Protein AF-A0A178IN94-F1 (afdb_monomer_lite)

Secondary structure (DSSP, 8-state):
-EEEEEE-TTS-B--TTSS-EEEEEEEETTEEEEEEEEE----TT--HHHHHHHHHHHHHHHTT--EEEES-S-SHHHHHHHHTT-EEEE--SS-HHHHHHHHHHHHHHHHHHTTSSSSSPEESS-GGG-EEEEEHHHHHHH-TT--HHHHHHHHHHT---SEEEEEESS--TTHHHHHHHTTEEEEEEESSSSPEEEEEEEPPTT----PPP--------------

pLDDT: mean 79.78, std 15.02, range [32.47, 94.0]

Structure (mmCIF, N/CA/C/O backbone):
data_AF-A0A178IN94-F1
#
_entry.id   AF-A0A178IN94-F1
#
loop_
_atom_site.group_PDB
_atom_site.id
_atom_site.type_symbol
_atom_site.label_atom_id
_atom_site.label_alt_id
_atom_site.label_comp_id
_atom_site.label_asym_id
_atom_site.label_entity_id
_atom_site.label_seq_id
_atom_site.pdbx_PDB_ins_code
_atom_site.Cartn_x
_atom_site.Cartn_y
_atom_site.Cartn_z
_atom_site.occupancy
_atom_site.B_iso_or_equiv
_atom_site.auth_seq_id
_atom_site.auth_comp_id
_atom_site.auth_asym_id
_atom_site.auth_atom_id
_atom_site.pdbx_PDB_model_num
ATOM 1 N N . MET A 1 1 ? -3.634 14.294 1.683 1.00 84.50 1 MET A N 1
ATOM 2 C CA . MET A 1 1 ? -3.280 12.905 2.063 1.00 84.50 1 MET A CA 1
ATOM 3 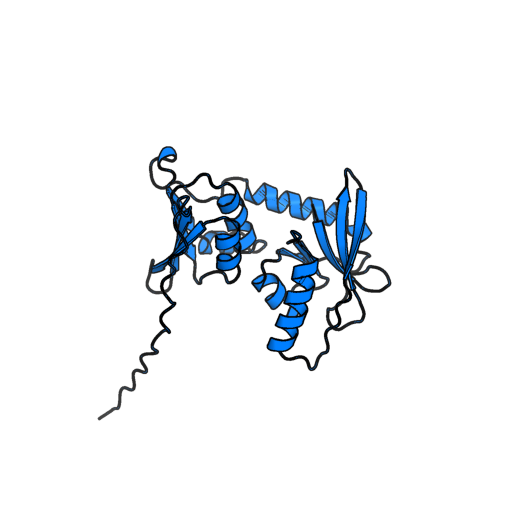C C . MET A 1 1 ? -4.431 12.309 2.863 1.00 84.50 1 MET A C 1
ATOM 5 O O . MET A 1 1 ? -5.025 13.047 3.644 1.00 84.50 1 MET A O 1
ATOM 9 N N . LYS A 1 2 ? -4.742 11.020 2.669 1.00 90.62 2 LYS A N 1
ATOM 10 C CA . LYS A 1 2 ? -5.741 10.274 3.454 1.00 90.62 2 LYS A CA 1
ATOM 11 C C . LYS A 1 2 ? -5.074 9.103 4.169 1.00 90.62 2 LYS A C 1
ATOM 13 O O . LYS A 1 2 ? -4.286 8.397 3.543 1.00 90.62 2 LYS A O 1
ATOM 18 N N . ILE A 1 3 ? -5.410 8.898 5.435 1.00 92.50 3 ILE A N 1
ATOM 19 C CA . ILE A 1 3 ? -4.900 7.820 6.283 1.00 92.50 3 ILE A CA 1
ATOM 20 C C . ILE A 1 3 ? -6.098 7.094 6.890 1.00 92.50 3 ILE A C 1
ATOM 22 O O . ILE A 1 3 ? -6.932 7.725 7.532 1.00 92.50 3 ILE A O 1
ATOM 26 N N . ALA A 1 4 ? -6.185 5.782 6.698 1.00 93.69 4 ALA A N 1
ATOM 27 C CA . ALA A 1 4 ? -7.169 4.937 7.364 1.00 93.69 4 ALA A CA 1
ATOM 28 C C . ALA A 1 4 ? -6.549 4.276 8.600 1.00 93.69 4 ALA A C 1
ATOM 30 O O . ALA A 1 4 ? -5.362 3.955 8.597 1.00 93.69 4 ALA A O 1
ATOM 31 N N . SER A 1 5 ? -7.323 4.051 9.657 1.00 93.81 5 SER A N 1
ATOM 32 C CA . SER A 1 5 ? -6.881 3.262 10.811 1.00 93.81 5 SER A CA 1
ATOM 33 C C . SER A 1 5 ? -8.045 2.514 11.446 1.00 93.81 5 SER A C 1
ATOM 35 O O . SER A 1 5 ? -9.169 3.010 11.424 1.00 93.81 5 SER A O 1
ATOM 37 N N . TYR A 1 6 ? -7.780 1.330 12.000 1.00 93.31 6 TYR A N 1
ATOM 38 C CA . TYR A 1 6 ? -8.756 0.598 12.808 1.00 93.31 6 TYR A CA 1
ATOM 39 C C . TYR A 1 6 ? -8.641 1.043 14.264 1.00 93.31 6 TYR A C 1
ATOM 41 O O . TYR A 1 6 ? -7.591 0.851 14.882 1.00 93.31 6 TYR A O 1
ATOM 49 N N . VAL A 1 7 ? -9.699 1.655 14.789 1.00 93.19 7 VAL A N 1
ATOM 50 C CA . VAL A 1 7 ? -9.700 2.304 16.102 1.00 93.19 7 VAL A CA 1
ATOM 51 C C . VAL A 1 7 ? -10.851 1.828 16.978 1.00 93.19 7 VAL A C 1
ATOM 53 O O . VAL A 1 7 ? -11.918 1.483 16.471 1.00 93.19 7 VAL A O 1
ATOM 56 N N . ASP A 1 8 ? -10.624 1.825 18.287 1.00 91.81 8 ASP A N 1
ATOM 57 C CA . ASP A 1 8 ? -11.661 1.613 19.298 1.00 91.81 8 ASP A CA 1
ATOM 58 C C . ASP A 1 8 ? -12.527 2.872 19.516 1.00 91.81 8 ASP A C 1
ATOM 60 O O . ASP A 1 8 ? -12.381 3.899 18.841 1.00 91.81 8 ASP A O 1
ATOM 64 N N . GLU A 1 9 ? -13.445 2.797 20.482 1.00 88.88 9 GLU A N 1
ATOM 65 C CA . GLU A 1 9 ? -14.316 3.911 20.878 1.00 88.88 9 GLU A CA 1
ATOM 66 C C . GLU A 1 9 ? -13.533 5.141 21.368 1.00 88.88 9 GLU A C 1
ATOM 68 O O . GLU A 1 9 ? -13.997 6.270 21.212 1.00 88.88 9 GLU A O 1
ATOM 73 N N . GLN A 1 10 ? -12.335 4.944 21.926 1.00 87.62 10 GLN A N 1
ATOM 74 C CA . GLN A 1 10 ? -11.457 6.012 22.406 1.00 87.62 10 GLN A CA 1
ATOM 75 C C . GLN A 1 10 ? -10.597 6.611 21.278 1.00 87.62 10 GLN A C 1
ATOM 77 O O . GLN A 1 10 ? -9.900 7.604 21.486 1.00 87.62 10 GLN A O 1
ATOM 82 N N . GLY A 1 11 ? -10.657 6.046 20.068 1.00 89.00 11 GLY A N 1
ATOM 83 C CA . GLY A 1 11 ? -9.855 6.473 18.926 1.00 89.00 11 GLY A CA 1
ATOM 84 C C . GLY A 1 11 ? -8.416 5.955 18.952 1.00 89.00 11 GLY A C 1
ATOM 85 O O . GLY A 1 11 ? -7.598 6.416 18.148 1.00 89.00 11 GLY A O 1
ATOM 86 N N . CYS A 1 12 ? -8.095 5.020 19.847 1.00 91.44 12 CYS A N 1
ATOM 87 C CA . CYS A 1 12 ? -6.805 4.347 19.910 1.00 91.44 12 CYS A CA 1
ATOM 88 C C . CYS A 1 12 ? -6.757 3.204 18.886 1.00 91.44 12 CYS A C 1
ATOM 90 O O . CYS A 1 12 ? -7.783 2.578 18.614 1.00 91.44 12 CYS A O 1
ATOM 92 N N . PRO A 1 13 ? -5.588 2.905 18.289 1.00 90.12 13 PRO A N 1
ATOM 93 C CA . PRO A 1 13 ? -5.472 1.777 17.377 1.00 90.12 13 PRO A CA 1
ATOM 94 C C . PRO A 1 13 ? -5.743 0.456 18.100 1.00 90.12 13 PRO A C 1
ATOM 96 O O . PRO A 1 13 ? -5.057 0.109 19.062 1.00 90.12 13 PRO A O 1
ATOM 99 N N . ALA A 1 14 ? -6.709 -0.295 17.582 1.00 87.81 14 ALA A N 1
ATOM 100 C CA . ALA A 1 14 ? -7.165 -1.553 18.158 1.00 87.81 14 ALA A CA 1
ATOM 101 C C . ALA A 1 14 ? -6.779 -2.755 17.283 1.00 87.81 14 ALA A C 1
ATOM 103 O O . ALA A 1 14 ? -6.412 -2.625 16.110 1.00 87.81 14 ALA A O 1
ATOM 104 N N . GLY A 1 15 ? -6.862 -3.956 17.858 1.00 86.31 15 GLY A N 1
ATOM 105 C CA . GLY A 1 15 ? -6.753 -5.195 17.094 1.00 86.31 15 GLY A CA 1
ATOM 106 C C . GLY A 1 15 ? -8.000 -5.414 16.238 1.00 86.31 15 GLY A C 1
ATOM 107 O O . GLY A 1 15 ? -9.110 -5.174 16.692 1.00 86.31 15 GLY A O 1
ATOM 108 N N . PHE A 1 16 ? -7.840 -5.935 15.020 1.00 86.88 16 PHE A N 1
ATOM 109 C CA . PHE A 1 16 ? -8.959 -6.125 14.082 1.00 86.88 16 PHE A CA 1
ATOM 110 C C . PHE A 1 16 ? -10.071 -7.085 14.560 1.00 86.88 16 PHE A C 1
ATOM 112 O O . PHE A 1 16 ? -11.144 -7.105 13.968 1.00 86.88 16 PHE A O 1
ATOM 119 N N . TYR A 1 17 ? -9.808 -7.900 15.586 1.00 86.62 17 TYR A N 1
ATOM 120 C CA . TYR A 1 17 ? -10.786 -8.814 16.199 1.00 86.62 17 TYR A CA 1
ATOM 121 C C . TYR A 1 17 ? -11.425 -8.244 17.474 1.00 86.62 17 TYR A C 1
ATOM 123 O O . TYR A 1 17 ? -12.189 -8.932 18.144 1.00 86.62 17 TYR A O 1
ATOM 131 N N . SER A 1 18 ? -11.070 -7.015 17.843 1.00 85.38 18 SER A N 1
ATOM 132 C CA . SER A 1 18 ? -11.701 -6.260 18.922 1.00 85.38 18 SER A CA 1
ATOM 133 C C . SER A 1 18 ? -12.784 -5.355 18.346 1.00 85.38 18 SER A C 1
ATOM 135 O O . SER A 1 18 ? -12.744 -5.023 17.160 1.00 85.38 18 SER A O 1
ATOM 137 N N . ASP A 1 19 ? -13.729 -4.926 19.178 1.00 85.56 19 ASP A N 1
ATOM 138 C CA . ASP A 1 19 ? -14.733 -3.950 18.759 1.00 85.56 19 ASP A CA 1
ATOM 139 C C . ASP A 1 19 ? -14.067 -2.632 18.351 1.00 85.56 19 ASP A C 1
ATOM 141 O O . ASP A 1 19 ? -13.211 -2.094 19.054 1.00 85.56 19 ASP A O 1
ATOM 145 N N . GLY A 1 20 ? -14.443 -2.136 17.177 1.00 88.88 20 GLY A N 1
ATOM 146 C CA . GLY A 1 20 ? -13.854 -0.943 16.598 1.00 88.88 20 GLY A CA 1
ATOM 147 C C . GLY A 1 20 ? -14.428 -0.615 15.227 1.00 88.88 20 GLY A C 1
ATOM 148 O O . GLY A 1 20 ? -15.344 -1.271 14.720 1.00 88.88 20 GLY A O 1
ATOM 149 N N . VAL A 1 21 ? -13.888 0.441 14.632 1.00 92.69 21 VAL A N 1
ATOM 150 C CA . VAL A 1 21 ? -14.268 0.928 13.305 1.00 92.69 21 VAL A CA 1
ATOM 151 C C . VAL A 1 21 ? -13.032 1.318 12.511 1.00 92.69 21 VAL A C 1
ATOM 153 O O . VAL A 1 21 ? -12.014 1.732 13.065 1.00 92.69 21 VAL A O 1
ATOM 156 N N . VAL A 1 22 ? -13.117 1.225 11.185 1.00 93.50 22 VAL A N 1
ATOM 157 C CA . VAL A 1 22 ? -12.109 1.833 10.316 1.00 93.50 22 VAL A CA 1
ATOM 158 C C . VAL A 1 22 ? -12.456 3.306 10.158 1.00 93.50 22 VAL A C 1
ATOM 160 O O . VAL A 1 22 ? -13.470 3.642 9.551 1.00 93.50 22 VAL A O 1
ATOM 163 N N . ARG A 1 23 ? -11.612 4.196 10.674 1.00 93.75 23 ARG A N 1
ATOM 164 C CA . ARG A 1 23 ? -11.775 5.645 10.534 1.00 93.75 23 ARG A CA 1
ATOM 165 C C . ARG A 1 23 ? -10.810 6.188 9.486 1.00 93.75 23 ARG A C 1
ATOM 167 O O . ARG A 1 23 ? -9.623 5.857 9.494 1.00 93.75 23 ARG A O 1
ATOM 174 N N . ILE A 1 24 ? -11.323 7.020 8.582 1.00 94.00 24 ILE A N 1
ATOM 175 C CA . ILE A 1 24 ? -10.537 7.701 7.550 1.00 94.00 24 ILE A CA 1
ATOM 176 C C . ILE A 1 24 ? -10.285 9.133 7.993 1.00 94.00 24 ILE A C 1
ATOM 178 O O . ILE A 1 24 ? -11.221 9.902 8.204 1.00 94.00 24 ILE A O 1
ATOM 182 N N . TYR A 1 25 ? -9.018 9.506 8.050 1.00 93.56 25 TYR A N 1
ATOM 183 C CA . TYR A 1 25 ? -8.571 10.854 8.338 1.00 93.56 25 TYR A CA 1
ATOM 184 C C . TYR A 1 25 ? -8.008 11.493 7.076 1.00 93.56 25 TYR A C 1
ATOM 186 O O . TYR A 1 25 ? -7.221 10.873 6.355 1.00 93.56 25 TYR A O 1
ATOM 194 N N . ALA A 1 26 ? -8.369 12.743 6.813 1.00 91.00 26 ALA A N 1
ATOM 195 C CA . ALA A 1 26 ? -7.765 13.520 5.742 1.00 91.00 26 ALA A CA 1
ATOM 196 C C . ALA A 1 26 ? -7.077 14.762 6.285 1.00 91.00 26 ALA A C 1
ATOM 198 O O . ALA A 1 26 ? -7.627 15.490 7.110 1.00 91.00 26 ALA A O 1
ATOM 199 N N . LYS A 1 27 ? -5.879 15.010 5.760 1.00 88.38 27 LYS A N 1
ATOM 200 C CA . LYS A 1 27 ? -5.143 16.248 5.996 1.00 88.38 27 LYS A CA 1
ATOM 201 C C . LYS A 1 27 ? -5.801 17.371 5.197 1.00 88.38 27 LYS A C 1
ATOM 203 O O . LYS A 1 27 ? -5.780 17.320 3.961 1.00 88.38 27 LYS A O 1
ATOM 208 N N . LYS A 1 28 ? -6.352 18.372 5.882 1.00 84.88 28 LYS A N 1
ATOM 209 C CA . LYS A 1 28 ? -6.825 19.635 5.302 1.00 84.88 28 LYS A CA 1
ATOM 210 C C . LYS A 1 28 ? -5.952 20.765 5.841 1.00 84.88 28 LYS A C 1
ATOM 212 O O . LYS A 1 28 ? -6.036 21.105 7.011 1.00 84.88 28 LYS A O 1
ATOM 217 N N . GLN A 1 29 ? -5.131 21.353 4.969 1.00 79.56 29 GLN A N 1
ATOM 218 C CA . GLN A 1 29 ? -4.144 22.375 5.348 1.00 79.56 29 GLN A CA 1
ATOM 219 C C . GLN A 1 29 ? -3.204 21.869 6.462 1.00 79.56 29 GLN A C 1
ATOM 221 O O . GLN A 1 29 ? -2.371 21.001 6.184 1.00 79.56 29 GLN A O 1
ATOM 226 N N . GLU A 1 30 ? -3.344 22.381 7.688 1.00 76.38 30 GLU A N 1
ATOM 227 C CA . GLU A 1 30 ? -2.541 22.002 8.862 1.00 76.38 30 GLU A CA 1
ATOM 228 C C . GLU A 1 30 ? -3.254 21.019 9.802 1.00 76.38 30 GLU A C 1
ATOM 230 O O . GLU A 1 30 ? -2.590 20.371 10.611 1.00 76.38 30 GLU A O 1
ATOM 235 N N . ASP A 1 31 ? -4.566 20.831 9.639 1.00 84.75 31 ASP A N 1
ATOM 236 C CA . ASP A 1 31 ? -5.384 20.020 10.536 1.00 84.75 31 ASP A CA 1
ATOM 237 C C . ASP A 1 31 ? -5.816 18.687 9.918 1.00 84.75 31 ASP A C 1
ATOM 239 O O . ASP A 1 31 ? -5.800 18.460 8.699 1.00 84.75 31 ASP A O 1
ATOM 243 N N . TRP A 1 32 ? -6.217 17.779 10.804 1.00 91.00 32 TRP A N 1
ATOM 244 C CA . TRP A 1 32 ? -6.752 16.472 10.455 1.00 91.00 32 TRP A CA 1
ATOM 245 C C . TRP A 1 32 ? -8.226 16.384 10.800 1.00 91.00 32 TRP A C 1
ATOM 247 O O . TRP A 1 32 ? -8.628 16.629 11.935 1.00 91.00 32 TRP A O 1
ATOM 257 N N . GLU A 1 33 ? -9.018 15.955 9.823 1.00 90.06 33 GLU A N 1
ATOM 258 C CA . GLU A 1 33 ? -10.452 15.754 9.989 1.00 90.06 33 GLU A CA 1
ATOM 259 C C . GLU A 1 33 ? -10.809 14.289 9.729 1.00 90.06 33 GLU A C 1
ATOM 261 O O . GLU A 1 33 ? -10.346 13.684 8.754 1.00 90.06 33 GLU A O 1
ATOM 266 N N . ALA A 1 34 ? -11.637 13.716 10.603 1.00 90.31 34 ALA A N 1
ATOM 267 C CA . ALA A 1 34 ? -12.244 12.413 10.375 1.00 90.31 34 ALA A CA 1
ATOM 268 C C . ALA A 1 34 ? -13.327 12.560 9.296 1.00 90.31 34 ALA A C 1
ATOM 270 O O . ALA A 1 34 ? -14.351 13.199 9.510 1.00 90.31 34 ALA A O 1
ATOM 271 N N . MET A 1 35 ? -13.081 11.993 8.116 1.00 87.81 35 MET A N 1
ATOM 272 C CA . MET A 1 35 ? -13.980 12.106 6.967 1.00 87.81 35 MET A CA 1
ATOM 273 C C . MET A 1 35 ? -15.070 11.041 6.952 1.00 87.81 35 MET A C 1
ATOM 275 O O . MET A 1 35 ? -16.151 11.278 6.418 1.00 87.81 35 MET A O 1
ATOM 279 N N . ALA A 1 36 ? -14.758 9.845 7.449 1.00 88.19 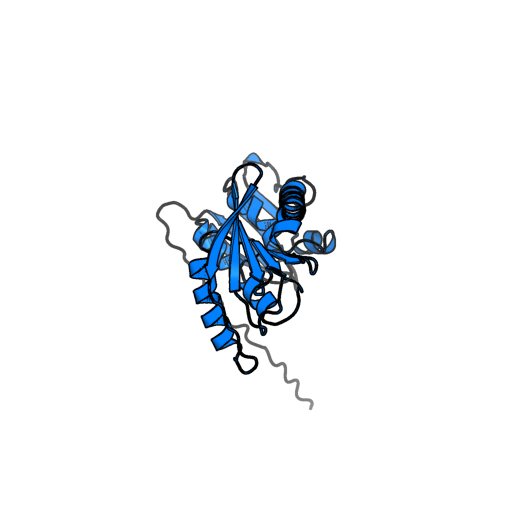36 ALA A N 1
ATOM 280 C CA . ALA A 1 36 ? -15.665 8.712 7.402 1.00 88.19 36 ALA A CA 1
ATOM 281 C C . ALA A 1 36 ? -15.310 7.677 8.467 1.00 88.19 36 ALA A C 1
ATOM 283 O O . ALA A 1 36 ? -14.142 7.511 8.830 1.00 88.19 36 ALA A O 1
ATOM 284 N N . GLU A 1 37 ? -16.328 6.939 8.890 1.00 91.62 37 GLU A N 1
ATOM 285 C CA . GLU A 1 37 ? -16.201 5.735 9.697 1.00 91.62 37 GLU A CA 1
ATOM 286 C C . GLU A 1 37 ? -16.876 4.588 8.960 1.00 91.62 37 GLU A C 1
ATOM 288 O O . GLU A 1 37 ? -18.013 4.701 8.499 1.00 91.62 37 GLU A O 1
ATOM 293 N N . ILE A 1 38 ? -16.149 3.489 8.819 1.00 90.94 38 ILE A N 1
ATOM 294 C CA . ILE A 1 38 ? -16.614 2.277 8.169 1.00 90.94 38 ILE A CA 1
ATOM 295 C C . ILE A 1 38 ? -16.682 1.198 9.248 1.00 90.94 38 ILE A C 1
ATOM 297 O O . ILE A 1 38 ? -15.643 0.838 9.817 1.00 90.94 38 ILE A O 1
ATOM 301 N N . PRO A 1 39 ? -17.877 0.664 9.545 1.00 85.88 39 PRO A N 1
ATOM 302 C CA . PRO A 1 39 ? -17.990 -0.458 10.456 1.00 85.88 39 PRO A CA 1
ATOM 303 C C . PRO A 1 39 ? -17.309 -1.673 9.824 1.00 85.88 39 PRO A C 1
ATOM 305 O O . PRO A 1 39 ? -17.636 -2.084 8.711 1.00 85.88 39 PRO A O 1
ATOM 308 N N . LEU A 1 40 ? -16.356 -2.250 10.547 1.00 86.25 40 LEU A N 1
ATOM 309 C CA . LEU A 1 40 ? -15.654 -3.463 10.156 1.00 86.25 40 LEU A CA 1
ATOM 310 C C . LEU A 1 40 ? -15.687 -4.401 11.355 1.00 86.25 40 LEU A C 1
ATOM 312 O O . LEU A 1 40 ? -15.153 -4.068 12.403 1.00 86.25 40 LEU A O 1
ATOM 316 N N . ARG A 1 41 ? -16.324 -5.561 11.204 1.00 83.44 41 ARG A N 1
ATOM 317 C CA . ARG A 1 41 ? -16.362 -6.587 12.247 1.00 83.44 41 ARG A CA 1
ATOM 318 C C . ARG A 1 41 ? -15.734 -7.855 11.711 1.00 83.44 41 ARG A C 1
ATOM 320 O O . ARG A 1 41 ? -16.244 -8.426 10.749 1.00 83.44 41 ARG A O 1
ATOM 327 N N . LEU A 1 42 ? -14.638 -8.275 12.332 1.00 86.12 42 LEU A N 1
ATOM 328 C CA . LEU A 1 42 ? -14.031 -9.572 12.068 1.00 86.12 42 LEU A CA 1
ATOM 329 C C . LEU A 1 42 ? -14.353 -10.517 13.220 1.00 86.12 42 LEU A C 1
ATOM 331 O O . LEU A 1 42 ? -14.286 -10.128 14.384 1.00 86.12 42 LEU A O 1
ATOM 335 N N . GLN A 1 43 ? -14.667 -11.764 12.891 1.00 83.62 43 GLN A N 1
ATOM 336 C CA . GLN A 1 43 ? -14.834 -12.828 13.876 1.00 83.62 43 GLN A CA 1
ATOM 337 C C . GLN A 1 43 ? -13.646 -13.789 13.781 1.00 83.62 43 GLN A C 1
ATOM 339 O O . GLN A 1 43 ? -13.045 -13.953 12.719 1.00 83.62 43 GLN A O 1
ATOM 344 N N . THR A 1 44 ? -13.253 -14.379 14.908 1.00 80.94 44 THR A N 1
ATOM 345 C CA . THR A 1 44 ? -12.053 -15.229 15.005 1.00 80.94 44 THR A CA 1
ATOM 346 C C . THR A 1 44 ? -12.206 -16.585 14.318 1.00 80.94 44 THR A C 1
ATOM 348 O O . THR A 1 44 ? -11.204 -17.240 14.043 1.00 80.94 44 THR A O 1
ATOM 351 N N . ASP A 1 45 ? -13.437 -17.001 14.035 1.00 84.25 45 ASP A N 1
ATOM 352 C CA . ASP A 1 45 ? -13.793 -18.208 13.291 1.00 84.25 45 ASP A CA 1
ATOM 353 C C . ASP A 1 45 ? -13.852 -17.993 11.770 1.00 84.25 45 ASP A C 1
ATOM 355 O O . ASP A 1 45 ? -13.946 -18.973 11.029 1.00 84.25 45 ASP A O 1
ATOM 359 N N . MET A 1 46 ? -13.738 -16.745 11.294 1.00 84.31 46 MET A N 1
ATOM 360 C CA . MET A 1 46 ? -13.750 -16.446 9.863 1.00 84.31 46 MET A CA 1
ATOM 361 C C . MET A 1 46 ? -12.573 -17.099 9.140 1.00 84.31 46 MET A C 1
ATOM 363 O O . MET A 1 46 ? -11.400 -16.927 9.491 1.00 84.31 46 MET A O 1
ATOM 367 N N . GLY A 1 47 ? -12.886 -17.786 8.045 1.00 86.62 47 GLY A N 1
ATOM 368 C CA . GLY A 1 47 ? -11.885 -18.305 7.125 1.00 86.62 47 GLY A CA 1
ATOM 369 C C . GLY A 1 47 ? -11.241 -17.200 6.280 1.00 86.62 47 GLY A C 1
ATOM 370 O O . GLY A 1 47 ? -11.774 -16.104 6.108 1.00 86.62 47 GLY A O 1
ATOM 371 N N . LEU A 1 48 ? -10.103 -17.509 5.645 1.00 83.69 48 LEU A N 1
ATOM 372 C CA . LEU A 1 48 ? -9.395 -16.561 4.770 1.00 83.69 48 LEU A CA 1
ATOM 373 C C . LEU A 1 48 ? -10.279 -16.018 3.630 1.00 83.69 48 LEU A C 1
ATOM 375 O O . LEU A 1 48 ? -10.131 -14.864 3.229 1.00 83.69 48 LEU A O 1
ATOM 379 N N . GLY A 1 49 ? -11.183 -16.839 3.089 1.00 82.94 49 GLY A N 1
ATOM 380 C CA . GLY A 1 49 ? -12.116 -16.422 2.038 1.00 82.94 49 GLY A CA 1
ATOM 381 C C . GLY A 1 49 ? -13.086 -15.341 2.515 1.00 82.94 49 GLY A C 1
ATOM 382 O O . GLY A 1 49 ? -13.236 -14.320 1.849 1.00 82.94 49 GLY A O 1
ATOM 383 N N . GLU A 1 50 ? -13.679 -15.530 3.693 1.00 87.62 50 GLU A N 1
ATOM 384 C CA . GLU A 1 50 ? -14.620 -14.584 4.303 1.00 87.62 50 GLU A CA 1
ATOM 385 C C . GLU A 1 50 ? -13.921 -13.279 4.672 1.00 87.62 50 GLU A C 1
ATOM 387 O O . GLU A 1 50 ? -14.395 -12.207 4.296 1.00 87.62 50 GLU A O 1
ATOM 392 N N . LEU A 1 51 ? -12.736 -13.367 5.287 1.00 88.06 51 LEU A N 1
ATOM 393 C CA . LEU A 1 51 ? -11.905 -12.197 5.563 1.00 88.06 51 LEU A CA 1
ATOM 394 C C . LEU A 1 51 ? -11.635 -11.403 4.279 1.00 88.06 51 LEU A C 1
ATOM 396 O O . LEU A 1 51 ? -11.841 -10.194 4.251 1.00 88.06 51 LEU A O 1
ATOM 400 N N . ASN A 1 52 ? -11.247 -12.062 3.183 1.00 85.56 52 ASN A N 1
ATOM 401 C CA . ASN A 1 52 ? -11.032 -11.377 1.907 1.00 85.56 52 ASN A CA 1
ATOM 402 C C . ASN A 1 52 ? -12.292 -10.669 1.386 1.00 85.56 52 ASN A C 1
ATOM 404 O O . ASN A 1 52 ? -12.172 -9.572 0.846 1.00 85.56 52 ASN A O 1
ATOM 408 N N . VAL A 1 53 ? -13.486 -11.256 1.530 1.00 88.25 53 VAL A N 1
ATOM 409 C CA . VAL A 1 53 ? -14.741 -10.598 1.120 1.00 88.25 53 VAL A CA 1
ATOM 410 C C . VAL A 1 53 ? -14.986 -9.342 1.954 1.00 88.25 53 VAL A C 1
ATOM 412 O O . VAL A 1 53 ? -15.240 -8.277 1.390 1.00 88.25 53 VAL A O 1
ATOM 415 N N . VAL A 1 54 ? -14.851 -9.449 3.276 1.00 91.06 54 VAL A N 1
ATOM 416 C CA . VAL A 1 54 ? -15.061 -8.333 4.205 1.00 91.06 54 VAL A CA 1
ATOM 417 C C . VAL A 1 54 ? -14.060 -7.201 3.938 1.00 91.06 54 VAL A C 1
ATOM 419 O O . VAL A 1 54 ? -14.449 -6.038 3.814 1.00 91.06 54 VAL A O 1
ATOM 422 N N . PHE A 1 55 ? -12.778 -7.528 3.755 1.00 89.75 55 PHE A N 1
ATOM 423 C CA . PHE A 1 55 ? -11.754 -6.542 3.411 1.00 89.75 55 PHE A CA 1
ATOM 424 C C . PHE A 1 55 ? -12.015 -5.896 2.047 1.00 89.75 55 PHE A C 1
ATOM 426 O O . PHE A 1 55 ? -11.926 -4.679 1.949 1.00 89.75 55 PHE A O 1
ATOM 433 N N . LYS A 1 56 ? -12.422 -6.648 1.015 1.00 87.12 56 LYS A N 1
ATOM 434 C CA . LYS A 1 56 ? -12.766 -6.069 -0.300 1.00 87.12 56 LYS A CA 1
ATOM 435 C C . LYS A 1 56 ? -13.898 -5.049 -0.209 1.00 87.12 56 LYS A C 1
ATOM 437 O O . LYS A 1 56 ? -13.809 -3.985 -0.820 1.00 87.12 56 LYS A O 1
ATOM 442 N N . GLN A 1 57 ? -14.942 -5.351 0.561 1.00 88.38 57 GLN A N 1
ATOM 443 C CA . GLN A 1 57 ? -16.044 -4.415 0.790 1.00 88.38 57 GLN A CA 1
ATOM 444 C C . GLN A 1 57 ? -15.547 -3.144 1.479 1.00 88.38 57 GLN A C 1
ATOM 446 O O . GLN A 1 57 ? -15.812 -2.043 1.004 1.00 88.38 57 GLN A O 1
ATOM 451 N N . MET A 1 58 ? -14.759 -3.282 2.543 1.00 91.06 58 MET A N 1
ATOM 452 C CA . MET A 1 58 ? -14.196 -2.139 3.259 1.00 91.06 58 MET A CA 1
ATOM 453 C C . MET A 1 58 ? -13.261 -1.301 2.369 1.00 91.06 58 MET A C 1
ATOM 455 O O . MET A 1 58 ? -13.404 -0.083 2.311 1.00 91.06 58 MET A O 1
ATOM 459 N N . VAL A 1 59 ? -12.383 -1.934 1.587 1.00 87.19 59 VAL A N 1
ATOM 460 C CA . VAL A 1 59 ? -11.480 -1.251 0.645 1.00 87.19 59 VAL A CA 1
ATOM 461 C C . VAL A 1 59 ? -12.250 -0.486 -0.432 1.00 87.19 59 VAL A C 1
ATOM 463 O O . VAL A 1 59 ? -11.849 0.622 -0.785 1.00 87.19 59 VAL A O 1
ATOM 466 N N . SER A 1 60 ? -13.389 -1.005 -0.904 1.00 84.44 60 SER A N 1
ATOM 467 C CA . SER A 1 60 ? -14.241 -0.277 -1.857 1.00 84.44 60 SER A CA 1
ATOM 468 C C . SER A 1 60 ? -14.775 1.051 -1.293 1.00 84.44 60 SER A C 1
ATOM 470 O O . SER A 1 60 ? -14.931 2.017 -2.038 1.00 84.44 60 SER A O 1
ATOM 472 N N . LEU A 1 61 ? -14.974 1.130 0.028 1.00 86.81 61 LEU A N 1
ATOM 473 C CA . LEU A 1 61 ? -15.417 2.336 0.735 1.00 86.81 61 LEU A CA 1
ATOM 474 C C . LEU A 1 61 ? -14.259 3.300 1.048 1.00 86.81 61 LEU A C 1
ATOM 476 O O . LEU A 1 61 ? -14.486 4.495 1.229 1.00 86.81 61 LEU A O 1
ATOM 480 N N . LEU A 1 62 ? -13.016 2.807 1.080 1.00 84.50 62 LEU A N 1
ATOM 481 C CA . LEU A 1 62 ? -11.812 3.621 1.294 1.00 84.50 62 LEU A CA 1
ATOM 482 C C . LEU A 1 62 ? -11.419 4.470 0.069 1.00 84.50 62 LEU A C 1
ATOM 484 O O . LEU A 1 62 ? -10.602 5.387 0.195 1.00 84.50 62 LEU A O 1
ATOM 488 N N . GLY A 1 63 ? -11.990 4.191 -1.107 1.00 80.88 63 GLY A N 1
ATOM 489 C CA . GLY A 1 63 ? -11.748 4.948 -2.335 1.00 80.88 63 GLY A CA 1
ATOM 490 C C . GLY A 1 63 ? -10.280 4.917 -2.771 1.00 80.88 63 GLY A C 1
ATOM 491 O O . GLY A 1 63 ? -9.712 3.856 -3.027 1.00 80.88 63 GLY A O 1
ATOM 492 N N . ASP A 1 64 ? -9.658 6.090 -2.860 1.00 79.44 64 ASP A N 1
ATOM 493 C CA . ASP A 1 64 ? -8.251 6.306 -3.225 1.00 79.44 64 ASP A CA 1
ATOM 494 C C . ASP A 1 64 ? -7.281 6.223 -2.030 1.00 79.44 64 ASP A C 1
ATOM 496 O O . ASP A 1 64 ? -6.068 6.339 -2.204 1.00 79.44 64 ASP A O 1
ATOM 500 N N . CYS A 1 65 ? -7.772 6.010 -0.804 1.00 85.25 65 CYS A N 1
ATOM 501 C CA . CYS A 1 65 ? -6.897 5.851 0.352 1.00 85.25 65 CYS A CA 1
ATOM 502 C C . CYS A 1 65 ? -6.105 4.536 0.247 1.00 85.25 65 CYS A C 1
ATOM 504 O O . CYS A 1 65 ? -6.675 3.462 0.053 1.00 85.25 65 CYS A O 1
ATOM 506 N N . ARG A 1 66 ? -4.775 4.623 0.366 1.00 83.94 66 ARG A N 1
ATOM 507 C CA . ARG A 1 66 ? -3.847 3.474 0.325 1.00 83.94 66 ARG A CA 1
ATOM 508 C C . ARG A 1 66 ? -2.895 3.422 1.516 1.00 83.94 66 ARG A C 1
ATOM 510 O O . ARG A 1 66 ? -1.987 2.601 1.537 1.00 83.94 66 ARG A O 1
ATOM 517 N N . ILE A 1 67 ? -3.081 4.288 2.508 1.00 88.31 67 ILE A N 1
ATOM 518 C CA . ILE A 1 67 ? -2.279 4.301 3.734 1.00 88.31 67 ILE A CA 1
ATOM 519 C C . ILE A 1 67 ? -3.158 3.773 4.857 1.00 88.31 67 ILE A C 1
ATOM 521 O O . ILE A 1 67 ? -4.215 4.348 5.121 1.00 88.31 67 ILE A O 1
ATOM 525 N N . PHE A 1 68 ? -2.716 2.706 5.518 1.00 91.75 68 PHE A N 1
ATOM 526 C CA . PHE A 1 68 ? -3.419 2.130 6.657 1.00 91.75 68 PHE A CA 1
ATOM 527 C C . PHE A 1 68 ? -2.504 2.096 7.879 1.00 91.75 68 PHE A C 1
ATOM 529 O O . PHE A 1 68 ? -1.380 1.602 7.818 1.00 91.75 68 PHE A O 1
ATOM 536 N N . VAL A 1 69 ? -2.983 2.611 9.002 1.00 92.19 69 VAL A N 1
ATOM 537 C CA . VAL A 1 69 ? -2.265 2.642 10.272 1.00 92.19 69 VAL A CA 1
ATOM 538 C C . VAL A 1 69 ? -2.865 1.602 11.211 1.00 92.19 69 VAL A C 1
ATOM 540 O O . VAL A 1 69 ? -4.080 1.559 11.408 1.00 92.19 69 VAL A O 1
ATOM 543 N N . VAL A 1 70 ? -2.013 0.772 11.802 1.00 90.62 70 VAL A N 1
ATOM 544 C CA . VAL A 1 70 ? -2.382 -0.330 12.699 1.00 90.62 70 VAL A CA 1
ATOM 545 C C . VAL A 1 70 ? -1.566 -0.269 13.990 1.00 90.62 70 VAL A C 1
ATOM 547 O O . VAL A 1 70 ? -0.438 0.225 13.998 1.00 90.62 70 VAL A O 1
ATOM 550 N N . GLY A 1 71 ? -2.103 -0.805 15.088 1.00 86.44 71 GLY A N 1
ATOM 551 C CA . GLY A 1 71 ? -1.338 -0.958 16.334 1.00 86.44 71 GLY A CA 1
ATOM 552 C C . GLY A 1 71 ? -0.218 -2.002 16.211 1.00 86.44 71 GLY A C 1
ATOM 553 O O . GLY A 1 71 ? 0.867 -1.842 16.772 1.00 86.44 71 GLY A O 1
ATOM 554 N N . GLU A 1 72 ? -0.440 -3.043 15.402 1.00 82.69 72 GLU A N 1
ATOM 555 C CA . GLU A 1 72 ? 0.526 -4.113 15.147 1.00 82.69 72 GLU A CA 1
ATOM 556 C C . GLU A 1 72 ? 0.580 -4.502 13.664 1.00 82.69 72 GLU A C 1
ATOM 558 O O . GLU A 1 72 ? -0.446 -4.721 13.032 1.00 82.69 72 GLU A O 1
ATOM 563 N N . LEU A 1 73 ? 1.791 -4.651 13.117 1.00 80.38 73 LEU A N 1
ATOM 564 C CA . LEU A 1 73 ? 2.046 -5.007 11.709 1.00 80.38 73 LEU A CA 1
ATOM 565 C C . LEU A 1 73 ? 2.093 -6.529 11.470 1.00 80.38 73 LEU A C 1
ATOM 567 O O . LEU A 1 73 ? 2.880 -7.017 10.660 1.00 80.38 73 LEU A O 1
ATOM 571 N N . ARG A 1 74 ? 1.327 -7.313 12.232 1.00 79.81 74 ARG A N 1
ATOM 572 C CA . ARG A 1 74 ? 1.341 -8.783 12.159 1.00 79.81 74 ARG A CA 1
ATOM 573 C C . ARG A 1 74 ? -0.075 -9.338 12.050 1.00 79.81 74 ARG A C 1
ATOM 575 O O . ARG A 1 74 ? -1.047 -8.673 12.391 1.00 79.81 74 ARG A O 1
ATOM 582 N N . GLY A 1 75 ? -0.173 -10.576 11.572 1.00 82.81 75 GLY A N 1
ATOM 583 C CA . GLY A 1 75 ? -1.432 -11.311 11.462 1.00 82.81 75 GLY A CA 1
ATOM 584 C C . GLY A 1 75 ? -2.052 -11.300 10.065 1.00 82.81 75 GLY A C 1
ATOM 585 O O . GLY A 1 75 ? -1.619 -10.584 9.160 1.00 82.81 75 GLY A O 1
ATOM 586 N N . VAL A 1 76 ? -3.083 -12.132 9.904 1.00 87.00 76 VAL A N 1
ATOM 587 C CA . VAL A 1 76 ? -3.802 -12.333 8.636 1.00 87.00 76 VAL A CA 1
ATOM 588 C C . VAL A 1 76 ? -4.397 -11.028 8.078 1.00 87.00 76 VAL A C 1
ATOM 590 O O . VAL A 1 76 ? -4.185 -10.775 6.894 1.00 87.00 76 VAL A O 1
ATOM 593 N N . PRO A 1 77 ? -5.042 -10.151 8.878 1.00 87.56 77 PRO A N 1
ATOM 594 C CA . PRO A 1 77 ? -5.543 -8.860 8.393 1.00 87.56 77 PRO A CA 1
ATOM 595 C C . PRO A 1 77 ? -4.478 -7.987 7.720 1.00 87.56 77 PRO A C 1
ATOM 597 O O . PRO A 1 77 ? -4.709 -7.451 6.638 1.00 87.56 77 PRO A O 1
ATOM 600 N N . CYS A 1 78 ? -3.283 -7.900 8.314 1.00 86.56 78 CYS A N 1
ATOM 601 C CA . CYS A 1 78 ? -2.168 -7.145 7.743 1.00 86.56 78 CYS A CA 1
ATOM 602 C C . CYS A 1 78 ? -1.715 -7.746 6.406 1.00 86.56 78 CYS A C 1
ATOM 604 O O . CYS A 1 78 ? -1.506 -7.017 5.444 1.00 86.56 78 CYS A O 1
ATOM 606 N N . ALA A 1 79 ? -1.623 -9.076 6.313 1.00 81.81 79 ALA A N 1
ATOM 607 C CA . ALA A 1 79 ? -1.258 -9.743 5.064 1.00 81.81 79 ALA A CA 1
ATOM 608 C C . ALA A 1 79 ? -2.297 -9.520 3.948 1.00 81.81 79 ALA A C 1
ATOM 610 O O . ALA A 1 79 ? -1.928 -9.361 2.785 1.00 81.81 79 ALA A O 1
ATOM 611 N N . ILE A 1 80 ? -3.589 -9.490 4.293 1.00 86.38 80 ILE A N 1
ATOM 612 C CA . ILE A 1 80 ? -4.667 -9.197 3.341 1.00 86.38 80 ILE A CA 1
ATOM 613 C C . ILE A 1 80 ? -4.564 -7.746 2.859 1.00 86.38 80 ILE A C 1
ATOM 615 O O . ILE A 1 80 ? -4.523 -7.518 1.652 1.00 86.38 80 ILE A O 1
ATOM 619 N N . LEU A 1 81 ? -4.455 -6.780 3.774 1.00 86.62 81 LEU A N 1
ATOM 620 C CA . LEU A 1 81 ? -4.327 -5.359 3.435 1.00 86.62 81 LEU A CA 1
ATOM 621 C C . LEU A 1 81 ? -3.099 -5.069 2.562 1.00 86.62 81 LEU A C 1
ATOM 623 O O . LEU A 1 81 ? -3.215 -4.360 1.565 1.00 86.62 81 LEU A O 1
ATOM 627 N N . ASP A 1 82 ? -1.943 -5.643 2.898 1.00 80.69 82 ASP A N 1
ATOM 628 C CA . ASP A 1 82 ? -0.722 -5.516 2.094 1.00 80.69 82 ASP A CA 1
ATOM 629 C C . ASP A 1 82 ? -0.923 -6.114 0.690 1.00 80.69 82 ASP A C 1
ATOM 631 O O . ASP A 1 82 ? -0.583 -5.488 -0.315 1.00 80.69 82 ASP A O 1
ATOM 635 N N . SER A 1 83 ? -1.592 -7.272 0.593 1.00 74.06 83 SER A N 1
ATOM 636 C CA . SER A 1 83 ? -1.923 -7.877 -0.705 1.00 74.06 83 SER A CA 1
ATOM 637 C C . SER A 1 83 ? -2.903 -7.048 -1.545 1.00 74.06 83 SER A C 1
ATOM 639 O O . SER A 1 83 ? -2.823 -7.106 -2.767 1.00 74.06 83 SER A O 1
ATOM 641 N N . MET A 1 84 ? -3.765 -6.252 -0.899 1.00 79.44 84 MET A N 1
ATOM 642 C CA . MET A 1 84 ? -4.697 -5.296 -1.522 1.00 79.44 84 MET A CA 1
ATOM 643 C C . MET A 1 84 ? -4.069 -3.916 -1.755 1.00 79.44 84 MET A C 1
ATOM 645 O O . MET A 1 84 ? -4.762 -2.955 -2.091 1.00 79.44 84 MET A O 1
ATOM 649 N N . GLY A 1 85 ? -2.757 -3.780 -1.542 1.00 73.31 85 GLY A N 1
ATOM 650 C CA . GLY A 1 85 ? -2.044 -2.565 -1.900 1.00 73.31 85 GLY A CA 1
ATOM 651 C C . GLY A 1 85 ? -1.999 -1.469 -0.842 1.00 73.31 85 GLY A C 1
ATOM 652 O O . GLY A 1 85 ? -1.679 -0.321 -1.160 1.00 73.31 85 GLY A O 1
ATOM 653 N N . PHE A 1 86 ? -2.301 -1.773 0.415 1.00 83.06 86 PHE A N 1
ATOM 654 C CA . PHE A 1 86 ? -2.147 -0.789 1.481 1.00 83.06 86 PHE A CA 1
ATOM 655 C C . PHE A 1 86 ? -0.696 -0.695 1.949 1.00 83.06 86 PHE A C 1
ATOM 657 O O . PHE A 1 86 ? -0.032 -1.692 2.209 1.00 83.06 86 PHE A O 1
ATOM 664 N N . SER A 1 87 ? -0.209 0.534 2.107 1.00 81.75 87 SER A N 1
ATOM 665 C CA . SER A 1 87 ? 1.004 0.822 2.869 1.00 81.75 87 SER A CA 1
ATOM 666 C C . SER A 1 87 ? 0.659 0.802 4.351 1.00 81.75 87 SER A C 1
ATOM 668 O O . SER A 1 87 ? -0.061 1.685 4.825 1.00 81.75 87 SER A O 1
ATOM 670 N N . LEU A 1 88 ? 1.155 -0.208 5.064 1.00 86.31 88 LEU A N 1
ATOM 671 C CA . LEU A 1 88 ? 0.886 -0.393 6.485 1.00 86.31 88 LEU A CA 1
ATOM 672 C C . LEU A 1 88 ? 1.895 0.360 7.353 1.00 86.31 88 LEU A C 1
ATOM 674 O O . LEU A 1 88 ? 3.103 0.240 7.161 1.00 86.31 88 LEU A O 1
ATOM 678 N N . TRP A 1 89 ? 1.393 1.093 8.343 1.00 88.44 89 TRP A N 1
ATOM 679 C CA . TRP A 1 89 ? 2.195 1.870 9.287 1.00 88.44 89 TRP A CA 1
ATOM 680 C C . TRP A 1 89 ? 1.835 1.512 10.720 1.00 88.44 89 TRP A C 1
ATOM 682 O O . TRP A 1 89 ? 0.664 1.325 11.045 1.00 88.44 89 TRP A O 1
ATOM 692 N N . LYS A 1 90 ? 2.840 1.426 11.592 1.00 86.69 90 LYS A N 1
ATOM 693 C CA . LYS A 1 90 ? 2.615 1.169 13.015 1.00 86.69 90 LYS A CA 1
ATOM 694 C C . LYS A 1 90 ? 2.341 2.478 13.755 1.00 86.69 90 LYS A C 1
ATOM 696 O O . LYS A 1 90 ? 3.157 3.392 13.678 1.00 86.69 90 LYS A O 1
ATOM 701 N N . ALA A 1 91 ? 1.256 2.527 14.518 1.00 89.81 91 ALA A N 1
ATOM 702 C CA . ALA A 1 91 ? 1.009 3.574 15.506 1.00 89.81 91 ALA A CA 1
ATOM 703 C C . ALA A 1 91 ? 1.375 3.122 16.926 1.00 89.81 91 ALA A C 1
ATOM 705 O O . ALA A 1 91 ? 1.476 1.930 17.226 1.00 89.81 91 ALA A O 1
ATOM 706 N N . GLY A 1 92 ? 1.582 4.099 17.808 1.00 86.69 92 GLY A N 1
ATOM 707 C CA . GLY A 1 92 ? 1.592 3.888 19.251 1.00 86.69 92 GLY A CA 1
ATOM 708 C C . GLY A 1 92 ? 0.181 3.677 19.803 1.00 86.69 92 GLY A C 1
ATOM 709 O O . GLY A 1 92 ? -0.804 3.841 19.092 1.00 86.69 92 GLY A O 1
ATOM 710 N N . LEU A 1 93 ? 0.086 3.359 21.093 1.00 86.25 93 LEU A N 1
ATOM 711 C CA . LEU 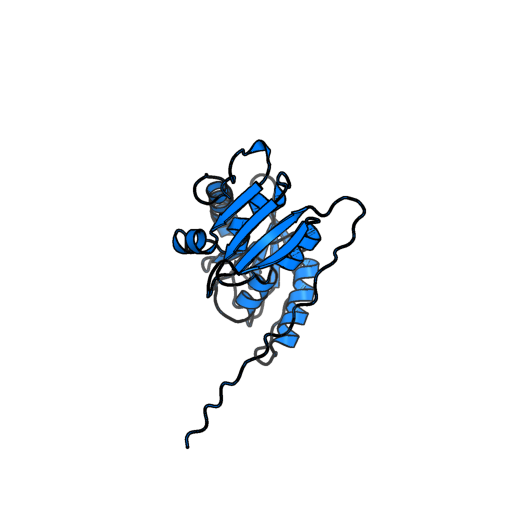A 1 93 ? -1.169 3.020 21.783 1.00 86.25 93 LEU A CA 1
ATOM 712 C C . LEU A 1 93 ? -2.011 4.238 22.218 1.00 86.25 93 LEU A C 1
ATOM 714 O O . LEU A 1 93 ? -2.896 4.098 23.054 1.00 86.25 93 LEU A O 1
ATOM 718 N N . VAL A 1 94 ? -1.712 5.433 21.707 1.00 90.75 94 VAL A N 1
ATOM 719 C CA . VAL A 1 94 ? -2.469 6.664 22.000 1.00 90.75 94 VAL A CA 1
ATOM 720 C C . VAL A 1 94 ? -3.460 6.958 20.864 1.00 90.75 94 VAL A C 1
ATOM 722 O O . VAL A 1 94 ? -3.322 6.366 19.786 1.00 90.75 94 VAL A O 1
ATOM 725 N N . PRO A 1 95 ? -4.442 7.860 21.038 1.00 92.44 95 PRO A N 1
ATOM 726 C CA . PRO A 1 95 ? -5.408 8.160 19.989 1.00 92.44 95 PRO A CA 1
ATOM 727 C C . PRO A 1 95 ? -4.735 8.530 18.665 1.00 92.44 95 PRO A C 1
ATOM 729 O O . PRO A 1 95 ? -3.781 9.313 18.630 1.00 92.44 95 PRO A O 1
ATOM 732 N N . ILE A 1 96 ? -5.228 7.973 17.555 1.00 92.19 96 ILE A N 1
ATOM 733 C CA . ILE A 1 96 ? -4.621 8.177 16.230 1.00 92.19 96 ILE A CA 1
ATOM 734 C C . ILE A 1 96 ? -4.539 9.662 15.893 1.00 92.19 96 ILE A C 1
ATOM 736 O O . ILE A 1 96 ? -3.523 10.106 15.366 1.00 92.19 96 ILE A O 1
ATOM 740 N N . GLN A 1 97 ? -5.560 10.437 16.257 1.00 90.25 97 GLN A N 1
ATOM 741 C CA . GLN A 1 97 ? -5.640 11.862 15.948 1.00 90.25 97 GLN A CA 1
ATOM 742 C C . GLN A 1 97 ? -4.457 12.673 16.497 1.00 90.25 97 GLN A C 1
ATOM 744 O O . GLN A 1 97 ? -3.975 13.572 15.814 1.00 90.25 97 GLN A O 1
ATOM 749 N N . GLU A 1 98 ? -3.930 12.309 17.668 1.00 90.31 98 GLU A N 1
ATOM 750 C CA . GLU A 1 98 ? -2.755 12.955 18.269 1.00 90.31 98 GLU A CA 1
ATOM 751 C C . GLU A 1 98 ? -1.452 12.581 17.548 1.00 90.31 98 GLU A C 1
ATOM 753 O O . GLU A 1 98 ? -0.495 13.353 17.510 1.00 90.31 98 GLU A O 1
ATOM 758 N N . GLN A 1 99 ? -1.414 11.395 16.939 1.00 91.75 99 GLN A N 1
ATOM 759 C CA . GLN A 1 99 ? -0.243 10.880 16.231 1.00 91.75 99 GLN A CA 1
ATOM 760 C C . GLN A 1 99 ? -0.223 11.275 14.754 1.00 91.75 99 GLN A C 1
ATOM 762 O O . GLN A 1 99 ? 0.830 11.185 14.122 1.00 91.75 99 GLN A O 1
ATOM 767 N N . LEU A 1 100 ? -1.354 11.713 14.188 1.00 90.88 100 LEU A N 1
ATOM 768 C CA . LEU A 1 100 ? -1.487 12.020 12.762 1.00 90.88 100 LEU A CA 1
ATOM 769 C C . LEU A 1 100 ? -0.428 13.001 12.238 1.00 90.88 100 LEU A C 1
ATOM 771 O O . LEU A 1 100 ? 0.157 12.693 11.199 1.00 90.88 100 LEU A O 1
ATOM 775 N N . PRO A 1 101 ? -0.100 14.125 12.912 1.00 90.88 101 PRO A N 1
ATOM 776 C CA . PRO A 1 101 ? 0.944 15.031 12.427 1.00 90.88 101 PRO A CA 1
ATOM 777 C C . PRO A 1 101 ? 2.316 14.352 12.326 1.00 90.88 101 PRO A C 1
ATOM 779 O O . PRO A 1 101 ? 3.039 14.539 11.346 1.00 90.88 101 PRO A O 1
ATOM 782 N N . TYR A 1 102 ? 2.661 13.527 13.318 1.00 89.75 102 TYR A N 1
ATOM 783 C CA . TYR A 1 102 ? 3.919 12.784 13.343 1.00 89.75 102 TYR A CA 1
ATOM 784 C C . TYR A 1 102 ? 3.948 11.686 12.274 1.00 89.75 102 TYR A C 1
ATOM 786 O O . TYR A 1 102 ? 4.883 11.638 11.475 1.00 89.75 102 TYR A O 1
ATOM 794 N N . LEU A 1 103 ? 2.909 10.848 12.219 1.00 89.50 103 LEU A N 1
ATOM 795 C CA . LEU A 1 103 ? 2.774 9.772 11.237 1.00 89.50 103 LEU A CA 1
ATOM 796 C C . LEU A 1 103 ? 2.805 10.324 9.817 1.00 89.50 103 LEU A C 1
ATOM 798 O O . LEU A 1 103 ? 3.541 9.814 8.982 1.00 89.50 103 LEU A O 1
ATOM 802 N N . ALA A 1 104 ? 2.069 11.399 9.543 1.00 88.75 104 ALA A N 1
ATOM 803 C CA . ALA A 1 104 ? 2.053 12.016 8.228 1.00 88.75 104 ALA A CA 1
ATOM 804 C C . ALA A 1 104 ? 3.417 12.560 7.834 1.00 88.75 104 ALA A C 1
ATOM 806 O O . ALA A 1 104 ? 3.849 12.312 6.715 1.00 88.75 104 ALA A O 1
ATOM 807 N N . ARG A 1 105 ? 4.138 13.215 8.753 1.00 86.62 105 ARG A N 1
ATOM 808 C CA . ARG A 1 105 ? 5.513 13.641 8.484 1.00 86.62 105 ARG A CA 1
ATOM 809 C C . ARG A 1 105 ? 6.418 12.447 8.197 1.00 86.62 105 ARG A C 1
ATOM 811 O O . ARG A 1 105 ? 7.238 12.538 7.291 1.00 86.62 105 ARG A O 1
ATOM 818 N N . GLN A 1 106 ? 6.295 11.340 8.930 1.00 83.25 106 GLN A N 1
ATOM 819 C CA . GLN A 1 106 ? 7.076 10.129 8.655 1.00 83.25 106 GLN A CA 1
ATOM 820 C C . GLN A 1 106 ? 6.739 9.522 7.296 1.00 83.25 106 GLN A C 1
ATOM 822 O O . GLN A 1 106 ? 7.652 9.200 6.544 1.00 83.25 106 GLN A O 1
ATOM 827 N N . ILE A 1 107 ? 5.453 9.419 6.966 1.00 83.69 107 ILE A N 1
ATOM 828 C CA . ILE A 1 107 ? 4.977 8.919 5.679 1.00 83.69 107 ILE A CA 1
ATOM 829 C C . ILE A 1 107 ? 5.487 9.819 4.555 1.00 83.69 107 ILE A C 1
ATOM 831 O O . ILE A 1 107 ? 6.123 9.325 3.635 1.00 83.69 107 ILE A O 1
ATOM 835 N N . GLU A 1 108 ? 5.269 11.133 4.640 1.00 83.50 108 GLU A N 1
ATOM 836 C CA . GLU A 1 108 ? 5.762 12.126 3.678 1.00 83.50 108 GLU A CA 1
ATOM 837 C C . GLU A 1 108 ? 7.288 12.058 3.548 1.00 83.50 108 GLU A C 1
ATOM 839 O O . GLU A 1 108 ? 7.794 12.036 2.434 1.00 83.50 108 GLU A O 1
ATOM 844 N N . THR A 1 109 ? 8.024 11.945 4.660 1.00 76.50 109 THR A N 1
ATOM 845 C CA . THR A 1 109 ? 9.488 11.795 4.643 1.00 76.50 109 THR A CA 1
ATOM 846 C C . THR A 1 109 ? 9.900 10.499 3.964 1.00 76.50 109 THR A C 1
ATOM 848 O O . THR A 1 109 ? 10.826 10.517 3.172 1.00 76.50 109 THR A O 1
ATOM 851 N N . SER A 1 110 ? 9.234 9.375 4.228 1.00 70.25 110 SER A N 1
ATOM 852 C CA . SER A 1 110 ? 9.542 8.116 3.549 1.00 70.25 110 SER A CA 1
ATOM 853 C C . SER A 1 110 ? 9.191 8.168 2.068 1.00 70.25 110 SER A C 1
ATOM 855 O O . SER A 1 110 ? 9.996 7.740 1.256 1.00 70.25 110 SER A O 1
ATOM 857 N N . LEU A 1 111 ? 8.055 8.758 1.695 1.00 69.75 111 LEU A N 1
ATOM 858 C CA . LEU A 1 111 ? 7.685 8.969 0.295 1.00 69.75 111 LEU A CA 1
ATOM 859 C C . LEU A 1 111 ? 8.658 9.927 -0.417 1.00 69.75 111 LEU A C 1
ATOM 861 O O . LEU A 1 111 ? 8.971 9.710 -1.582 1.00 69.75 111 LEU A O 1
ATOM 865 N N . ALA A 1 112 ? 9.172 10.946 0.275 1.00 66.69 112 ALA A N 1
ATOM 866 C CA . ALA A 1 112 ? 10.161 11.884 -0.256 1.00 66.69 112 ALA A CA 1
ATOM 867 C C . ALA A 1 112 ? 11.576 11.287 -0.306 1.00 66.69 112 ALA A C 1
ATOM 869 O O . ALA A 1 112 ? 12.285 11.491 -1.281 1.00 66.69 112 ALA A O 1
ATOM 870 N N . MET A 1 113 ? 11.983 10.498 0.692 1.00 57.97 113 MET A N 1
ATOM 871 C CA . MET A 1 113 ? 13.241 9.740 0.673 1.00 57.97 113 MET A CA 1
ATOM 872 C C . MET A 1 113 ? 13.239 8.674 -0.424 1.00 57.97 113 MET A C 1
ATOM 874 O O . MET A 1 113 ? 14.290 8.378 -0.981 1.00 57.97 113 MET A O 1
ATOM 878 N N . ASN A 1 114 ? 12.070 8.143 -0.793 1.00 54.03 114 ASN A N 1
ATOM 879 C CA . ASN A 1 114 ? 11.935 7.289 -1.975 1.00 54.03 114 ASN A CA 1
ATOM 880 C C . ASN A 1 114 ? 12.217 8.046 -3.285 1.00 54.03 114 ASN A C 1
ATOM 882 O O . ASN A 1 114 ? 12.535 7.408 -4.285 1.00 54.03 114 ASN A O 1
ATOM 886 N N . ALA A 1 115 ? 12.129 9.381 -3.289 1.00 49.94 115 ALA A N 1
ATOM 887 C CA . ALA A 1 115 ? 12.510 10.215 -4.428 1.00 49.94 115 ALA A CA 1
ATOM 888 C C . ALA A 1 115 ? 14.014 10.568 -4.445 1.00 49.94 115 ALA A C 1
ATOM 890 O O . ALA A 1 115 ? 14.513 11.041 -5.466 1.00 49.94 115 ALA A O 1
ATOM 891 N N . ASP A 1 116 ? 14.753 10.312 -3.357 1.00 45.16 116 ASP A N 1
ATOM 892 C CA . ASP A 1 116 ? 16.190 10.588 -3.257 1.00 45.16 116 ASP A CA 1
ATOM 893 C C . ASP A 1 116 ? 17.004 9.420 -3.852 1.00 45.16 116 ASP A C 1
ATOM 895 O O . ASP A 1 116 ? 17.423 8.496 -3.161 1.00 45.16 116 ASP A O 1
ATOM 899 N N . PHE A 1 117 ? 17.145 9.459 -5.183 1.00 42.97 117 PHE A N 1
ATOM 900 C CA . PHE A 1 117 ? 18.157 8.914 -6.116 1.00 42.97 117 PHE A CA 1
ATOM 901 C C . PHE A 1 117 ? 18.857 7.544 -5.921 1.00 42.97 117 PHE A C 1
ATOM 903 O O . PHE A 1 117 ? 19.331 6.998 -6.913 1.00 42.97 117 PHE A O 1
ATOM 910 N N . ALA A 1 118 ? 18.946 6.943 -4.733 1.00 46.53 118 ALA A N 1
ATOM 911 C CA . ALA A 1 118 ? 19.695 5.699 -4.493 1.00 46.53 118 ALA A CA 1
ATOM 912 C C . ALA A 1 118 ? 18.853 4.411 -4.615 1.00 46.53 118 ALA A C 1
ATOM 914 O O . ALA A 1 118 ? 19.402 3.311 -4.573 1.00 46.53 118 ALA A O 1
ATOM 915 N N . LEU A 1 119 ? 17.528 4.537 -4.753 1.00 61.84 119 LEU A N 1
ATOM 916 C CA . LEU A 1 119 ? 16.575 3.422 -4.890 1.00 61.84 119 LEU A CA 1
ATOM 917 C C . LEU A 1 119 ? 15.603 3.630 -6.065 1.00 61.84 119 LEU A C 1
ATOM 919 O O . LEU A 1 119 ? 14.529 3.038 -6.093 1.00 61.84 119 LEU A O 1
ATOM 923 N N . SER A 1 120 ? 15.956 4.496 -7.016 1.00 68.69 120 SER A N 1
ATOM 924 C CA . SER A 1 120 ? 15.171 4.717 -8.233 1.00 68.69 120 SER A CA 1
ATOM 925 C C . SER A 1 120 ? 15.630 3.782 -9.355 1.00 68.69 120 SER A C 1
ATOM 927 O O . SER A 1 120 ? 16.807 3.420 -9.392 1.00 68.69 120 SER A O 1
ATOM 929 N N . PRO A 1 121 ? 14.741 3.402 -10.290 1.00 83.75 121 PRO A N 1
ATOM 930 C CA . PRO A 1 121 ? 15.142 2.678 -11.488 1.00 83.75 121 PRO A CA 1
ATOM 931 C C . PRO A 1 121 ? 16.265 3.389 -12.254 1.00 83.75 121 PRO A C 1
ATOM 933 O O . PRO A 1 121 ? 16.191 4.585 -12.538 1.00 83.75 121 PRO A O 1
ATOM 936 N N . GLU A 1 122 ? 17.302 2.636 -12.603 1.00 86.31 122 GLU A N 1
ATOM 937 C CA . GLU A 1 122 ? 18.479 3.114 -13.321 1.00 86.31 122 GLU A CA 1
ATOM 938 C C . GLU A 1 122 ? 18.218 3.094 -14.835 1.00 86.31 122 GLU A C 1
ATOM 940 O O . GLU A 1 122 ? 17.687 2.106 -15.352 1.00 86.31 122 GLU A O 1
ATOM 945 N N . PRO A 1 123 ? 18.574 4.153 -15.585 1.00 88.19 123 PRO A N 1
ATOM 946 C CA . PRO A 1 123 ? 18.425 4.155 -17.034 1.00 88.19 123 PRO A CA 1
ATOM 947 C C . PRO A 1 123 ? 19.390 3.156 -17.681 1.00 88.19 123 PRO A C 1
ATOM 949 O O . PRO A 1 123 ? 20.582 3.118 -17.373 1.00 88.19 123 PRO A O 1
ATOM 952 N N . VAL A 1 124 ? 18.891 2.385 -18.644 1.00 86.94 124 VAL A N 1
ATOM 953 C CA . VAL A 1 124 ? 19.709 1.481 -19.455 1.00 86.94 124 VAL A CA 1
ATOM 954 C C . VAL A 1 124 ? 20.202 2.244 -20.682 1.00 86.94 124 VAL A C 1
ATOM 956 O O . VAL A 1 124 ? 19.468 2.472 -21.644 1.00 86.94 124 VAL A O 1
ATOM 959 N 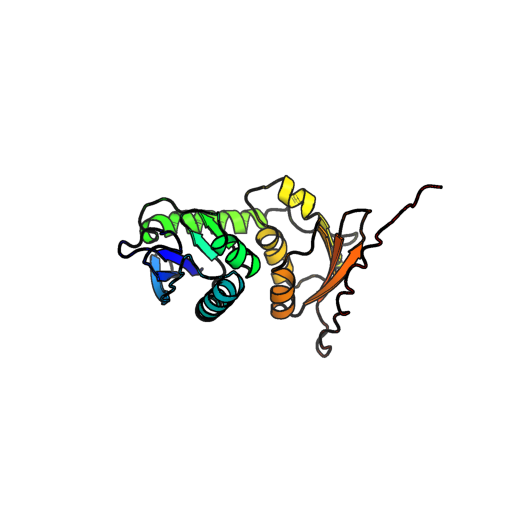N . GLY A 1 125 ? 21.468 2.660 -20.650 1.00 87.06 125 GLY A N 1
ATOM 960 C CA . GLY A 1 125 ? 22.075 3.447 -21.723 1.00 87.06 125 GLY A CA 1
ATOM 961 C C . GLY A 1 125 ? 21.636 4.912 -21.685 1.00 87.06 125 GLY A C 1
ATOM 962 O O . GLY A 1 125 ? 21.849 5.597 -20.689 1.00 87.06 125 GLY A O 1
ATOM 963 N N . ASN A 1 126 ? 21.074 5.424 -22.787 1.00 82.19 126 ASN A N 1
ATOM 964 C CA . ASN A 1 126 ? 20.649 6.824 -22.872 1.00 82.19 126 ASN A CA 1
ATOM 965 C C . ASN A 1 126 ? 19.300 7.025 -22.148 1.00 82.19 126 ASN A C 1
ATOM 967 O O . ASN A 1 126 ? 18.310 6.447 -22.596 1.00 82.19 126 ASN A O 1
ATOM 971 N N . PRO A 1 127 ? 19.201 7.895 -21.122 1.00 81.50 127 PRO A N 1
ATOM 972 C CA . PRO A 1 127 ? 17.938 8.174 -20.432 1.00 81.50 127 PRO A CA 1
ATOM 973 C C . PRO A 1 127 ? 16.798 8.624 -21.360 1.00 81.50 127 PRO A C 1
ATOM 975 O O . PRO A 1 127 ? 15.644 8.278 -21.126 1.00 81.50 127 PRO A O 1
ATOM 978 N N . ALA A 1 128 ? 17.101 9.320 -22.463 1.00 83.88 128 ALA A N 1
ATOM 979 C CA . ALA A 1 128 ? 16.102 9.731 -23.455 1.00 83.88 128 ALA A CA 1
ATOM 980 C C . ALA A 1 128 ? 15.460 8.548 -24.209 1.00 83.88 128 ALA A C 1
ATOM 982 O O . ALA A 1 128 ? 14.413 8.703 -24.840 1.00 83.88 128 ALA A O 1
ATOM 983 N N . ALA A 1 129 ? 16.065 7.355 -24.150 1.00 87.06 129 ALA A N 1
ATOM 984 C CA . ALA A 1 129 ? 15.452 6.136 -24.664 1.00 87.06 129 ALA A CA 1
ATOM 985 C C . ALA A 1 129 ? 14.237 5.707 -23.823 1.00 87.06 129 ALA A C 1
ATOM 987 O O . ALA A 1 129 ? 13.357 5.031 -24.355 1.00 87.06 129 ALA A O 1
ATOM 988 N N . GLY A 1 130 ? 14.162 6.128 -22.553 1.00 88.81 130 GLY A N 1
ATOM 989 C CA . GLY A 1 130 ? 13.073 5.794 -21.637 1.00 88.81 130 GLY A CA 1
ATOM 990 C C . GLY A 1 130 ? 13.071 4.329 -21.191 1.00 88.81 130 GLY A C 1
ATOM 991 O O . GLY A 1 130 ? 12.005 3.796 -20.894 1.00 88.81 130 GLY A O 1
ATOM 992 N N . ILE A 1 131 ? 14.228 3.665 -21.206 1.00 92.38 131 ILE A N 1
ATOM 993 C CA . ILE A 1 131 ? 14.391 2.260 -20.811 1.00 92.38 131 ILE A CA 1
ATOM 994 C C . ILE A 1 131 ? 15.101 2.229 -19.463 1.00 92.38 131 ILE A C 1
ATOM 996 O O . ILE A 1 131 ? 16.166 2.830 -19.321 1.00 92.38 131 ILE A O 1
ATOM 1000 N N . TYR A 1 132 ? 14.522 1.526 -18.495 1.00 92.12 132 TYR A N 1
ATOM 1001 C CA . TYR A 1 132 ? 14.998 1.502 -17.117 1.00 92.12 132 TYR A CA 1
ATOM 1002 C C . TYR A 1 132 ? 15.080 0.086 -16.556 1.00 92.12 132 TYR A C 1
ATOM 1004 O O . TYR A 1 132 ? 14.381 -0.829 -16.996 1.00 92.12 132 TYR A O 1
ATOM 1012 N N . HIS A 1 133 ? 15.917 -0.069 -15.541 1.00 90.88 133 HIS A N 1
ATOM 1013 C CA . HIS A 1 133 ? 16.132 -1.302 -14.806 1.00 90.88 133 HIS A CA 1
ATOM 1014 C C . HIS A 1 133 ? 16.090 -1.037 -13.297 1.00 90.88 133 HIS A C 1
ATOM 1016 O O . HIS A 1 133 ? 16.618 -0.034 -12.824 1.00 90.88 133 HIS A O 1
ATOM 1022 N N . PHE A 1 134 ? 15.479 -1.935 -12.526 1.00 89.56 134 PHE A N 1
ATOM 1023 C CA . PHE A 1 134 ? 15.400 -1.814 -11.077 1.00 89.56 134 PHE A CA 1
ATOM 1024 C C . PHE A 1 134 ? 15.571 -3.158 -10.370 1.00 89.56 134 PHE A C 1
ATOM 1026 O O . PHE A 1 134 ? 14.735 -4.052 -10.494 1.00 89.56 134 PHE A O 1
ATOM 1033 N N . ASP A 1 135 ? 16.629 -3.275 -9.569 1.00 87.31 135 ASP A N 1
ATOM 1034 C CA . ASP A 1 135 ? 16.843 -4.421 -8.685 1.00 87.31 135 ASP A CA 1
ATOM 1035 C C . ASP A 1 135 ? 16.072 -4.220 -7.373 1.00 87.31 135 ASP A C 1
ATOM 1037 O O . ASP A 1 135 ? 16.571 -3.661 -6.387 1.00 87.31 135 ASP A O 1
ATOM 1041 N N . LEU A 1 136 ? 14.818 -4.675 -7.376 1.00 85.44 136 LEU A N 1
ATOM 1042 C CA . LEU A 1 136 ? 13.934 -4.576 -6.223 1.00 85.44 136 LEU A CA 1
ATOM 1043 C C . LEU A 1 136 ? 14.448 -5.429 -5.050 1.00 85.44 136 LEU A C 1
ATOM 1045 O O . LEU A 1 136 ? 14.316 -5.024 -3.893 1.00 85.44 136 LEU A O 1
ATOM 1049 N N . GLY A 1 137 ? 15.057 -6.585 -5.327 1.00 79.38 137 GLY A N 1
ATOM 1050 C CA . GLY A 1 137 ? 15.618 -7.461 -4.297 1.00 79.38 137 GLY A CA 1
ATOM 1051 C C . GLY A 1 137 ? 16.726 -6.774 -3.495 1.00 79.38 137 GLY A C 1
ATOM 1052 O O . GLY A 1 137 ? 16.725 -6.802 -2.259 1.00 79.38 137 GLY A O 1
ATOM 1053 N N . ARG A 1 138 ? 17.651 -6.097 -4.180 1.00 80.50 138 ARG A N 1
ATOM 1054 C CA . ARG A 1 138 ? 18.711 -5.297 -3.555 1.00 80.50 138 ARG A CA 1
ATOM 1055 C C . ARG A 1 138 ? 18.148 -4.086 -2.814 1.00 80.50 138 ARG A C 1
ATOM 1057 O O .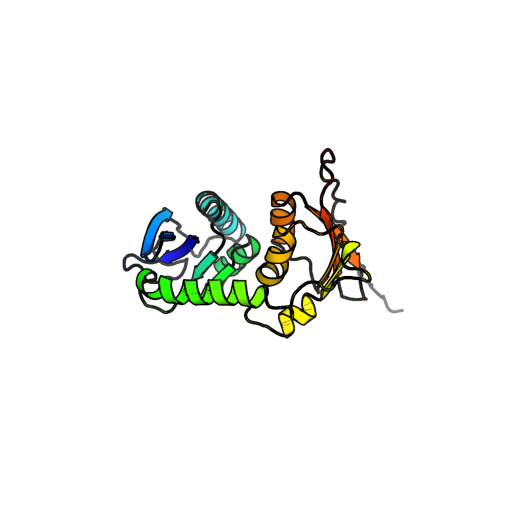 ARG A 1 138 ? 18.575 -3.823 -1.687 1.00 80.50 138 ARG A O 1
ATOM 1064 N N . ALA A 1 139 ? 17.177 -3.391 -3.404 1.00 77.75 139 ALA A N 1
ATOM 1065 C CA . ALA A 1 139 ? 16.544 -2.224 -2.796 1.00 77.75 139 ALA A CA 1
ATOM 1066 C C . ALA A 1 139 ? 15.893 -2.566 -1.443 1.00 77.75 139 ALA A C 1
ATOM 1068 O O . ALA A 1 139 ? 16.196 -1.929 -0.431 1.00 77.75 139 ALA A O 1
ATOM 1069 N N . LEU A 1 140 ? 15.102 -3.643 -1.386 1.00 74.88 140 LEU A N 1
ATOM 1070 C CA . LEU A 1 140 ? 14.459 -4.109 -0.152 1.00 74.88 140 LEU A CA 1
ATOM 1071 C C . LEU A 1 140 ? 15.474 -4.553 0.913 1.00 74.88 140 LEU A C 1
ATOM 1073 O O . LEU A 1 140 ? 15.301 -4.245 2.092 1.00 74.88 140 LEU A O 1
ATOM 1077 N N . LYS A 1 141 ? 16.565 -5.227 0.517 1.00 72.25 141 LYS A N 1
ATOM 1078 C CA . LYS A 1 141 ? 17.639 -5.635 1.445 1.00 72.25 141 LYS A CA 1
ATOM 1079 C C . LYS A 1 141 ? 18.371 -4.438 2.053 1.00 72.25 141 LYS A C 1
ATOM 1081 O O . LYS A 1 141 ? 18.749 -4.487 3.220 1.00 72.25 141 LYS A O 1
ATOM 1086 N N . SER A 1 142 ? 18.566 -3.370 1.280 1.00 65.31 142 SER A N 1
ATOM 1087 C CA . SER A 1 142 ? 19.227 -2.150 1.756 1.00 65.31 142 SER A CA 1
ATOM 1088 C C . SER A 1 142 ? 18.339 -1.274 2.648 1.00 65.31 142 SER A C 1
ATOM 1090 O O . SER A 1 142 ? 18.862 -0.496 3.444 1.00 65.31 142 SER A O 1
ATOM 1092 N N . ASN A 1 143 ? 17.010 -1.416 2.561 1.00 60.62 143 ASN A N 1
ATOM 1093 C CA . ASN A 1 143 ? 16.061 -0.604 3.318 1.00 60.62 143 ASN A CA 1
ATOM 1094 C C . ASN A 1 143 ? 14.819 -1.406 3.749 1.00 60.62 143 ASN A C 1
ATOM 1096 O O . ASN A 1 143 ? 13.739 -1.285 3.173 1.00 60.62 143 ASN A O 1
ATOM 1100 N N . GLY A 1 144 ? 14.954 -2.186 4.826 1.00 58.09 144 GLY A N 1
ATOM 1101 C CA . GLY A 1 144 ? 13.884 -3.049 5.353 1.00 58.09 144 GLY A CA 1
ATOM 1102 C C . GLY A 1 144 ? 12.670 -2.327 5.959 1.00 58.09 144 GLY A C 1
ATOM 1103 O O . GLY A 1 144 ? 11.807 -2.981 6.539 1.00 58.09 144 GLY A O 1
ATOM 1104 N N . ARG A 1 145 ? 12.601 -0.991 5.879 1.00 58.59 145 ARG A N 1
ATOM 1105 C CA . ARG A 1 145 ? 11.423 -0.207 6.289 1.00 58.59 145 ARG A CA 1
ATOM 1106 C C . ARG A 1 145 ? 10.392 -0.060 5.173 1.00 58.59 145 ARG A C 1
ATOM 1108 O O . ARG A 1 145 ? 9.273 0.351 5.462 1.00 58.59 145 ARG A O 1
ATOM 1115 N N . LEU A 1 146 ? 10.777 -0.351 3.932 1.00 65.88 146 LEU A N 1
ATOM 1116 C CA . LEU A 1 146 ? 9.947 -0.151 2.752 1.00 65.88 146 LEU A CA 1
ATOM 1117 C C . LEU A 1 146 ? 9.515 -1.489 2.162 1.00 65.88 146 LEU A C 1
ATOM 1119 O O . LEU A 1 146 ? 10.283 -2.450 2.159 1.00 65.88 146 LEU A O 1
ATOM 1123 N N . ASN A 1 147 ? 8.292 -1.541 1.637 1.00 75.25 147 ASN A N 1
ATOM 1124 C CA . ASN A 1 147 ? 7.823 -2.680 0.850 1.00 75.25 147 ASN A CA 1
ATOM 1125 C C . ASN A 1 147 ? 7.996 -2.431 -0.660 1.00 75.25 147 ASN A C 1
ATOM 1127 O O . ASN A 1 147 ? 8.309 -1.326 -1.111 1.00 75.25 147 ASN A O 1
ATOM 1131 N N . SER A 1 148 ? 7.782 -3.476 -1.465 1.00 80.81 148 SER A N 1
ATOM 1132 C CA . SER A 1 148 ? 7.953 -3.407 -2.923 1.00 80.81 148 SER A CA 1
ATOM 1133 C C . SER A 1 148 ? 7.069 -2.357 -3.589 1.00 80.81 148 SER A C 1
ATOM 1135 O O . SER A 1 148 ? 7.477 -1.742 -4.573 1.00 80.81 148 SER A O 1
ATOM 1137 N N . ARG A 1 149 ? 5.881 -2.116 -3.029 1.00 79.62 149 ARG A N 1
ATOM 1138 C CA . ARG A 1 149 ? 4.932 -1.121 -3.524 1.00 79.62 149 ARG A CA 1
ATOM 1139 C C . ARG A 1 149 ? 5.443 0.296 -3.341 1.00 79.62 149 ARG A C 1
ATOM 1141 O O . ARG A 1 149 ? 5.391 1.079 -4.280 1.00 79.62 149 ARG A O 1
ATOM 1148 N N . GLN A 1 150 ? 5.968 0.615 -2.162 1.00 75.31 150 GLN A N 1
ATOM 1149 C CA . GLN A 1 150 ? 6.491 1.946 -1.852 1.00 75.31 150 GLN A CA 1
ATOM 1150 C C . GLN A 1 150 ? 7.703 2.326 -2.710 1.00 75.31 150 GLN A C 1
ATOM 1152 O O . GLN A 1 150 ? 7.902 3.510 -2.971 1.00 75.31 150 GLN A O 1
ATOM 1157 N N . LEU A 1 151 ? 8.483 1.337 -3.154 1.00 79.62 151 LEU A N 1
ATOM 1158 C CA . LEU A 1 151 ? 9.638 1.542 -4.029 1.00 79.62 151 LEU A CA 1
ATOM 1159 C C . LEU A 1 151 ? 9.242 1.710 -5.501 1.00 79.62 151 LEU A C 1
ATOM 1161 O O . LEU A 1 151 ? 9.774 2.574 -6.188 1.00 79.62 151 LEU A O 1
ATOM 1165 N N . LEU A 1 152 ? 8.307 0.894 -5.992 1.00 84.12 152 LEU A N 1
ATOM 1166 C CA . LEU A 1 152 ? 7.950 0.872 -7.413 1.00 84.12 152 LEU A CA 1
ATOM 1167 C C . LEU A 1 152 ? 6.907 1.923 -7.799 1.00 84.12 152 LEU A C 1
ATOM 1169 O O . LEU A 1 152 ? 7.014 2.529 -8.864 1.00 84.12 152 LEU A O 1
ATOM 1173 N N . LEU A 1 153 ? 5.888 2.131 -6.959 1.00 83.38 153 LEU A N 1
ATOM 1174 C CA . LEU A 1 153 ? 4.714 2.923 -7.326 1.00 83.38 153 LEU A CA 1
ATOM 1175 C C . LEU A 1 153 ? 5.050 4.371 -7.733 1.00 83.38 153 LEU A C 1
ATOM 1177 O O . LEU A 1 153 ? 4.529 4.792 -8.764 1.00 83.38 153 LEU A O 1
ATOM 1181 N N . PRO A 1 154 ? 5.952 5.110 -7.047 1.00 80.50 154 PRO A N 1
ATOM 1182 C CA . PRO A 1 154 ? 6.290 6.479 -7.447 1.00 80.50 154 PRO A CA 1
ATOM 1183 C C . PRO A 1 154 ? 6.830 6.581 -8.880 1.00 80.50 154 PRO A C 1
ATOM 1185 O O . PRO A 1 154 ? 6.492 7.508 -9.616 1.00 80.50 154 PRO A O 1
ATOM 1188 N N . PHE A 1 155 ? 7.644 5.609 -9.304 1.00 84.69 155 PHE A N 1
ATOM 1189 C CA . PHE A 1 155 ? 8.177 5.582 -10.664 1.00 84.69 155 PHE A CA 1
ATOM 1190 C C . PHE A 1 155 ? 7.098 5.204 -11.683 1.00 84.69 155 PHE A C 1
ATOM 1192 O O . PHE A 1 155 ? 7.007 5.829 -12.740 1.00 84.69 155 PHE A O 1
ATOM 1199 N N . LEU A 1 156 ? 6.247 4.225 -11.356 1.00 86.88 156 LEU A N 1
ATOM 1200 C CA . LEU A 1 156 ? 5.143 3.808 -12.225 1.00 86.88 156 LEU A CA 1
ATOM 1201 C C . LEU A 1 156 ? 4.130 4.942 -12.450 1.00 86.88 156 LEU A C 1
ATOM 1203 O O . LEU A 1 156 ? 3.677 5.138 -13.575 1.00 86.88 156 LEU A O 1
ATOM 1207 N N . GLU A 1 157 ? 3.827 5.729 -11.414 1.00 83.38 157 GLU A N 1
ATOM 1208 C CA . GLU A 1 157 ? 2.904 6.871 -11.486 1.00 83.38 157 GLU A CA 1
ATOM 1209 C C . GLU A 1 157 ? 3.447 8.045 -12.312 1.00 83.38 157 GLU A C 1
ATOM 1211 O O . GLU A 1 157 ? 2.664 8.827 -12.848 1.00 83.38 157 GLU A O 1
ATOM 1216 N N . SER A 1 158 ? 4.770 8.156 -12.477 1.00 75.88 158 SER A N 1
ATOM 1217 C CA . SER A 1 158 ? 5.378 9.204 -13.310 1.00 75.88 158 SER A CA 1
ATOM 1218 C C . SER A 1 158 ? 5.071 9.053 -14.809 1.00 75.88 158 SER A C 1
ATOM 1220 O O . SER A 1 158 ? 5.210 10.023 -15.558 1.00 75.88 158 SER A O 1
ATOM 1222 N N . ALA A 1 159 ? 4.698 7.841 -15.251 1.00 65.69 159 ALA A N 1
ATOM 1223 C CA . ALA A 1 159 ? 4.334 7.467 -16.624 1.00 65.69 159 ALA A CA 1
ATOM 1224 C C . ALA A 1 159 ? 5.305 7.935 -17.738 1.00 65.69 159 ALA A C 1
ATOM 1226 O O . ALA A 1 159 ? 4.944 7.961 -18.913 1.00 65.69 159 ALA A O 1
ATOM 1227 N N . SER A 1 160 ? 6.548 8.287 -17.396 1.00 77.38 160 SER A N 1
ATOM 1228 C CA . SER A 1 160 ? 7.515 8.917 -18.309 1.00 77.38 160 SER A CA 1
ATOM 1229 C C . SER A 1 160 ? 8.584 7.936 -18.811 1.00 77.38 160 SER A C 1
ATOM 1231 O O . SER A 1 160 ? 9.738 8.304 -19.016 1.00 77.38 160 SER A O 1
ATOM 1233 N N . PHE A 1 161 ? 8.214 6.668 -18.999 1.00 90.06 161 PHE A N 1
ATOM 1234 C CA . PHE A 1 161 ? 9.109 5.602 -19.450 1.00 90.06 161 PHE A CA 1
ATOM 1235 C C . PHE A 1 161 ? 8.477 4.803 -20.598 1.00 90.06 161 PHE A C 1
ATOM 1237 O O . PHE A 1 161 ? 7.258 4.734 -20.733 1.00 90.06 161 PHE A O 1
ATOM 1244 N N . LYS A 1 162 ? 9.314 4.190 -21.438 1.00 90.50 162 LYS A N 1
ATOM 1245 C CA . LYS A 1 162 ? 8.890 3.232 -22.471 1.00 90.50 162 LYS A CA 1
ATOM 1246 C C . LYS A 1 162 ? 8.909 1.802 -21.951 1.00 90.50 162 LYS A C 1
ATOM 1248 O O . LYS A 1 162 ? 8.063 0.999 -22.332 1.00 90.50 162 LYS A O 1
ATOM 1253 N N . GLU A 1 163 ? 9.883 1.491 -21.103 1.00 92.31 163 GLU A N 1
ATOM 1254 C CA . GLU A 1 163 ? 10.075 0.156 -20.555 1.00 92.31 163 GLU A CA 1
ATOM 1255 C C . GLU A 1 163 ? 10.778 0.221 -19.196 1.00 92.31 163 GLU A C 1
ATOM 1257 O O . GLU A 1 163 ? 11.746 0.964 -19.028 1.00 92.31 163 GLU A O 1
ATOM 1262 N N . LEU A 1 164 ? 10.299 -0.571 -18.240 1.00 93.31 164 LEU A N 1
ATOM 1263 C CA . LEU A 1 164 ? 10.944 -0.797 -16.951 1.00 93.31 164 LEU A CA 1
ATOM 1264 C C . LEU A 1 164 ? 11.107 -2.300 -16.730 1.00 93.31 164 LEU A C 1
ATOM 1266 O O . LEU A 1 164 ? 10.117 -3.023 -16.727 1.00 93.31 164 LEU A O 1
ATOM 1270 N N . THR A 1 165 ? 12.329 -2.762 -16.487 1.00 92.94 165 THR A N 1
ATOM 1271 C CA . THR A 1 165 ? 12.592 -4.143 -16.060 1.00 92.94 165 THR A CA 1
ATOM 1272 C C . THR A 1 165 ? 12.867 -4.187 -14.562 1.00 92.94 165 THR A C 1
ATOM 1274 O O . THR A 1 165 ? 13.813 -3.564 -14.090 1.00 92.94 165 THR A O 1
ATOM 1277 N N . VAL A 1 166 ? 12.055 -4.931 -13.814 1.00 92.06 166 VAL A N 1
ATOM 1278 C CA . VAL A 1 166 ? 12.174 -5.104 -12.361 1.00 92.06 166 VAL A CA 1
ATOM 1279 C C . VAL A 1 166 ? 12.683 -6.507 -12.042 1.00 92.06 166 VAL A C 1
ATOM 1281 O O . VAL A 1 166 ? 12.048 -7.484 -12.432 1.00 92.06 166 VAL A O 1
ATOM 1284 N N . LEU A 1 167 ? 13.783 -6.615 -11.297 1.00 89.25 167 LEU A N 1
ATOM 1285 C CA . LEU A 1 167 ? 14.311 -7.892 -10.806 1.00 89.25 167 LEU A CA 1
ATOM 1286 C C . LEU A 1 167 ? 13.833 -8.161 -9.383 1.00 89.25 167 LEU A C 1
ATOM 1288 O O . LEU A 1 167 ? 14.013 -7.328 -8.493 1.00 89.25 167 LEU A O 1
ATOM 1292 N N . CYS A 1 168 ? 13.220 -9.318 -9.154 1.00 85.94 168 CYS A N 1
ATOM 1293 C CA . CYS A 1 168 ? 12.665 -9.685 -7.855 1.00 85.94 168 CYS A CA 1
ATOM 1294 C C . CYS A 1 168 ? 12.586 -11.203 -7.661 1.00 85.94 168 CYS A C 1
ATOM 1296 O O . CYS A 1 168 ? 12.591 -11.967 -8.619 1.00 85.94 168 CYS A O 1
ATOM 1298 N N . ASP A 1 169 ? 12.466 -11.654 -6.411 1.00 82.06 169 ASP A N 1
ATOM 1299 C CA . ASP A 1 169 ? 12.325 -13.089 -6.111 1.00 82.06 169 ASP A CA 1
ATOM 1300 C C . ASP A 1 169 ? 10.923 -13.621 -6.472 1.00 82.06 169 ASP A C 1
ATOM 1302 O O . ASP A 1 169 ? 10.715 -14.815 -6.685 1.00 82.06 169 ASP A O 1
ATOM 1306 N N . HIS A 1 170 ? 9.922 -12.737 -6.495 1.00 81.44 170 HIS A N 1
ATOM 1307 C CA . HIS A 1 170 ? 8.536 -13.067 -6.804 1.00 81.44 170 HIS A CA 1
ATOM 1308 C C . HIS A 1 170 ? 7.766 -11.839 -7.289 1.00 81.44 170 HIS A C 1
ATOM 1310 O O . HIS A 1 170 ? 8.035 -10.713 -6.869 1.00 81.44 170 HIS A O 1
ATOM 1316 N N . CYS A 1 171 ? 6.746 -12.078 -8.116 1.00 82.62 171 CYS A N 1
ATOM 1317 C CA . CYS A 1 171 ? 5.839 -11.033 -8.576 1.00 82.62 171 CYS A CA 1
ATOM 1318 C C . CYS A 1 171 ? 5.024 -10.475 -7.395 1.00 82.62 171 CYS A C 1
ATOM 1320 O O . CYS A 1 171 ? 4.341 -11.257 -6.715 1.00 82.62 171 CYS A O 1
ATOM 1322 N N . PRO A 1 172 ? 5.079 -9.157 -7.115 1.00 83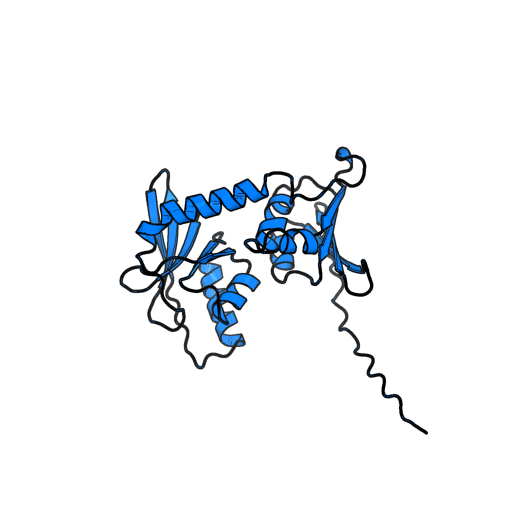.12 172 PRO A N 1
ATOM 1323 C CA . PRO A 1 172 ? 4.288 -8.567 -6.045 1.00 83.12 172 PRO A CA 1
ATOM 1324 C C . PRO A 1 172 ? 2.787 -8.729 -6.312 1.00 83.12 172 PRO A C 1
ATOM 1326 O O . PRO A 1 172 ? 2.302 -8.410 -7.393 1.00 83.12 172 PRO A O 1
ATOM 1329 N N . ARG A 1 173 ? 2.027 -9.192 -5.310 1.00 80.88 173 ARG A N 1
ATOM 1330 C CA . ARG A 1 173 ? 0.587 -9.498 -5.463 1.00 80.88 173 ARG A CA 1
ATOM 1331 C C . ARG A 1 173 ? -0.260 -8.292 -5.868 1.00 80.88 173 ARG A C 1
ATOM 1333 O O . ARG A 1 173 ? -1.229 -8.453 -6.595 1.00 80.88 173 ARG A O 1
ATOM 1340 N N . TRP A 1 174 ? 0.128 -7.110 -5.404 1.00 81.44 174 TRP A N 1
ATOM 1341 C CA . TRP A 1 174 ? -0.558 -5.850 -5.674 1.00 81.44 174 TRP A CA 1
ATOM 1342 C C . TRP A 1 174 ? -0.289 -5.302 -7.085 1.00 81.44 174 TRP A C 1
ATOM 1344 O O . TRP A 1 174 ? -0.962 -4.361 -7.498 1.00 81.44 174 TRP A O 1
ATOM 1354 N N . LEU A 1 175 ? 0.722 -5.825 -7.797 1.00 85.50 175 LEU A N 1
ATOM 1355 C CA . LEU A 1 175 ? 1.235 -5.211 -9.023 1.00 85.50 175 LEU A CA 1
ATOM 1356 C C . LEU A 1 175 ? 0.172 -5.181 -10.121 1.00 85.50 175 LEU A C 1
ATOM 1358 O O . LEU A 1 175 ? -0.003 -4.157 -10.764 1.00 85.50 175 LEU A O 1
ATOM 1362 N N . ASP A 1 176 ? -0.568 -6.274 -10.287 1.00 83.69 176 ASP A N 1
ATOM 1363 C CA . ASP A 1 176 ? -1.577 -6.409 -11.338 1.00 83.69 176 ASP A CA 1
ATOM 1364 C C . ASP A 1 176 ? -2.659 -5.324 -11.258 1.00 83.69 176 ASP A C 1
ATOM 1366 O O . ASP A 1 176 ? -2.917 -4.641 -12.246 1.00 83.69 176 ASP A O 1
ATOM 1370 N N . GLU A 1 177 ? -3.220 -5.106 -10.067 1.00 78.19 177 GLU A N 1
ATOM 1371 C CA . GLU A 1 177 ? -4.274 -4.109 -9.845 1.00 78.19 177 GLU A CA 1
ATOM 1372 C C . GLU A 1 177 ? -3.782 -2.673 -10.106 1.00 78.19 177 GLU A C 1
ATOM 1374 O O . GLU A 1 177 ? -4.524 -1.838 -10.625 1.00 78.19 177 GLU A O 1
ATOM 1379 N N . GLU A 1 178 ? -2.520 -2.371 -9.780 1.00 83.38 178 GLU A N 1
ATOM 1380 C CA . GLU A 1 178 ? -1.942 -1.047 -10.038 1.00 83.38 178 GLU A CA 1
ATOM 1381 C C . GLU A 1 178 ? -1.571 -0.832 -11.503 1.00 83.38 178 GLU A C 1
ATOM 1383 O O . GLU A 1 178 ? -1.741 0.275 -12.011 1.00 83.38 178 GLU A O 1
ATOM 1388 N N . LEU A 1 179 ? -1.092 -1.867 -12.198 1.00 88.75 179 LEU A N 1
ATOM 1389 C CA . LEU A 1 179 ? -0.812 -1.776 -13.629 1.00 88.75 179 LEU A CA 1
ATOM 1390 C C . LEU A 1 179 ? -2.097 -1.500 -14.415 1.00 88.75 179 LEU A C 1
ATOM 1392 O O . LEU A 1 179 ? -2.103 -0.598 -15.253 1.00 88.75 179 LEU A O 1
ATOM 1396 N N . ASP A 1 180 ? -3.196 -2.178 -14.075 1.00 84.31 180 ASP A N 1
ATOM 1397 C CA . ASP A 1 180 ? -4.507 -1.923 -14.677 1.00 84.31 180 ASP A CA 1
ATOM 1398 C C . ASP A 1 180 ? -4.969 -0.476 -14.419 1.00 84.31 180 ASP A C 1
ATOM 1400 O O . ASP A 1 180 ? -5.390 0.221 -15.346 1.00 84.31 180 ASP A O 1
ATOM 1404 N N . ARG A 1 181 ? -4.826 0.024 -13.180 1.00 85.00 181 ARG A N 1
ATOM 1405 C CA . ARG A 1 181 ? -5.169 1.414 -12.818 1.00 85.00 181 ARG A CA 1
ATOM 1406 C C . ARG A 1 181 ? -4.352 2.451 -13.597 1.00 85.00 181 ARG A C 1
ATOM 1408 O O . ARG A 1 181 ? -4.874 3.520 -13.909 1.00 85.00 181 ARG A O 1
ATOM 1415 N N . LEU A 1 182 ? -3.081 2.161 -13.871 1.00 85.62 182 LEU A N 1
ATOM 1416 C CA . LEU A 1 182 ? -2.138 3.071 -14.531 1.00 85.62 182 LEU A CA 1
ATOM 1417 C C . LEU A 1 182 ? -2.073 2.886 -16.057 1.00 85.62 182 LEU A C 1
ATOM 1419 O O . LEU A 1 182 ? -1.281 3.561 -16.713 1.00 85.62 182 LEU A O 1
ATOM 1423 N N . ASN A 1 183 ? -2.901 2.005 -16.631 1.00 88.44 183 ASN A N 1
ATOM 1424 C CA . ASN A 1 183 ? -2.874 1.646 -18.052 1.00 88.44 183 ASN A CA 1
ATOM 1425 C C . ASN A 1 183 ? -1.487 1.145 -18.511 1.00 88.44 183 ASN A C 1
ATOM 1427 O O . ASN A 1 183 ? -0.949 1.534 -19.554 1.00 88.44 183 ASN A O 1
ATOM 1431 N N . LEU A 1 184 ? -0.897 0.277 -17.693 1.00 91.06 184 LEU A N 1
ATOM 1432 C CA . LEU A 1 184 ? 0.379 -0.386 -17.919 1.00 91.06 184 LEU A CA 1
ATOM 1433 C C . LEU A 1 184 ? 0.153 -1.895 -18.090 1.00 91.06 184 LEU A C 1
ATOM 1435 O O . LEU A 1 184 ? -0.806 -2.465 -17.582 1.00 91.06 184 LEU A O 1
ATOM 1439 N N . GLN A 1 185 ? 1.071 -2.564 -18.777 1.00 91.56 185 GLN A N 1
ATOM 1440 C CA . GLN A 1 185 ? 1.099 -4.020 -18.905 1.00 91.56 185 GLN A CA 1
ATOM 1441 C C . GLN A 1 185 ? 2.442 -4.571 -18.444 1.00 91.56 185 GLN A C 1
ATOM 1443 O O . GLN A 1 185 ? 3.452 -3.867 -18.482 1.00 91.56 185 GLN A O 1
ATOM 1448 N N . SER A 1 186 ? 2.450 -5.838 -18.039 1.00 92.19 186 SER A N 1
ATOM 1449 C CA . SER A 1 186 ? 3.655 -6.554 -17.631 1.00 92.19 186 SER A CA 1
ATOM 1450 C C . SER A 1 186 ? 3.805 -7.886 -18.357 1.00 92.19 186 SER A C 1
ATOM 1452 O O . SER A 1 186 ? 2.813 -8.552 -18.661 1.00 92.19 186 SER A O 1
ATOM 1454 N N . ASP A 1 187 ? 5.056 -8.271 -18.583 1.00 90.12 187 ASP A N 1
ATOM 1455 C CA . ASP A 1 187 ? 5.470 -9.619 -18.967 1.00 90.12 187 ASP A CA 1
ATOM 1456 C C . ASP A 1 187 ? 6.448 -10.165 -17.914 1.00 90.12 187 ASP A C 1
ATOM 1458 O O . ASP A 1 187 ? 7.224 -9.410 -17.323 1.00 90.12 187 ASP A O 1
ATOM 1462 N N . GLU A 1 188 ? 6.379 -11.466 -17.652 1.00 89.50 188 GLU A N 1
ATOM 1463 C CA . GLU A 1 188 ? 7.212 -12.172 -16.682 1.00 89.50 188 GLU A CA 1
ATOM 1464 C C . GLU A 1 188 ? 8.253 -13.012 -17.436 1.00 89.50 188 GLU A C 1
ATOM 1466 O O . GLU A 1 188 ? 7.924 -13.952 -18.157 1.00 89.50 188 GLU A O 1
ATOM 1471 N N . GLY A 1 189 ? 9.528 -12.696 -17.232 1.00 85.81 189 GLY A N 1
ATOM 1472 C CA . GLY A 1 189 ? 10.673 -13.457 -17.718 1.00 85.81 189 GLY A CA 1
ATOM 1473 C C . GLY A 1 189 ? 11.500 -14.048 -16.577 1.00 85.81 189 GLY A C 1
ATOM 1474 O O . GLY A 1 189 ? 11.310 -13.734 -15.402 1.00 85.81 189 GLY A O 1
ATOM 1475 N N . GLN A 1 190 ? 12.461 -14.900 -16.921 1.00 80.94 190 GLN A N 1
ATOM 1476 C CA . GLN A 1 190 ? 13.496 -15.343 -15.985 1.00 80.94 190 GLN A CA 1
ATOM 1477 C C . GLN A 1 190 ? 14.757 -14.511 -16.182 1.00 80.94 190 GLN A C 1
ATOM 1479 O O . GLN A 1 190 ? 15.194 -14.315 -17.316 1.00 80.94 190 GLN A O 1
ATOM 1484 N N . TRP A 1 191 ? 15.328 -14.039 -15.075 1.00 74.38 191 TRP A N 1
ATOM 1485 C CA . TRP A 1 191 ? 16.615 -13.342 -15.074 1.00 74.38 191 TRP A CA 1
ATOM 1486 C C . TRP A 1 191 ? 17.767 -14.270 -14.675 1.00 74.38 191 TRP A C 1
ATOM 1488 O O . TRP A 1 191 ? 18.840 -14.206 -15.269 1.00 74.38 191 TRP A O 1
ATOM 1498 N N . ASP A 1 192 ? 17.528 -15.166 -13.712 1.00 71.69 192 ASP A N 1
ATOM 1499 C CA . ASP A 1 192 ? 18.462 -16.214 -13.286 1.00 71.69 192 ASP A CA 1
ATOM 1500 C C . ASP A 1 192 ? 17.711 -17.506 -12.875 1.00 71.69 192 ASP A C 1
ATOM 1502 O O . ASP A 1 192 ? 16.506 -17.631 -13.109 1.00 71.69 192 ASP A O 1
ATOM 1506 N N . GLU A 1 193 ? 18.410 -18.495 -12.297 1.00 62.88 193 GLU A N 1
ATOM 1507 C CA . GLU A 1 193 ? 17.833 -19.791 -11.884 1.00 62.88 193 GLU A CA 1
ATOM 1508 C C . GLU A 1 193 ? 16.665 -19.668 -10.880 1.00 62.88 193 GLU A C 1
ATOM 1510 O O . GLU A 1 193 ? 15.795 -20.542 -10.829 1.00 62.88 193 GLU A O 1
ATOM 1515 N N . THR A 1 194 ? 16.617 -18.586 -10.099 1.00 60.53 194 THR A N 1
ATOM 1516 C CA . THR A 1 194 ? 15.624 -18.337 -9.035 1.00 60.53 194 THR A CA 1
ATOM 1517 C C . THR A 1 194 ? 14.924 -16.976 -9.123 1.00 60.53 194 THR A C 1
ATOM 1519 O O . THR A 1 194 ? 13.858 -16.804 -8.533 1.00 60.53 194 THR A O 1
ATOM 1522 N N . GLY A 1 195 ? 15.490 -16.035 -9.874 1.00 74.88 195 GLY A N 1
ATOM 1523 C CA . GLY A 1 195 ? 15.081 -14.644 -9.990 1.00 74.88 195 GLY A CA 1
ATOM 1524 C C . GLY A 1 195 ? 14.119 -14.394 -11.149 1.00 74.88 195 GLY A C 1
ATOM 1525 O O . GLY A 1 195 ? 14.310 -14.849 -12.283 1.00 74.88 195 GLY A O 1
ATOM 1526 N N . LEU A 1 196 ? 13.075 -13.627 -10.852 1.00 87.44 196 LEU A N 1
ATOM 1527 C CA . LEU A 1 196 ? 12.049 -13.185 -11.785 1.00 87.44 196 LEU A CA 1
ATOM 1528 C C . LEU A 1 196 ? 12.408 -11.800 -12.341 1.00 87.44 196 LEU A C 1
ATOM 1530 O O . LEU A 1 196 ? 12.677 -10.871 -11.577 1.00 87.44 196 LEU A O 1
ATOM 1534 N N . ALA A 1 197 ? 12.342 -11.648 -13.663 1.00 90.75 197 ALA A N 1
ATOM 1535 C CA . ALA A 1 197 ? 12.308 -10.345 -14.318 1.00 90.75 197 ALA A CA 1
ATOM 1536 C C . ALA A 1 197 ? 10.864 -10.000 -14.680 1.00 90.75 197 ALA A C 1
ATOM 1538 O O . ALA A 1 197 ? 10.168 -10.798 -15.301 1.00 90.75 197 ALA A O 1
ATOM 1539 N N . ILE A 1 198 ? 10.420 -8.799 -14.330 1.00 92.88 198 ILE A N 1
ATOM 1540 C CA . ILE A 1 198 ? 9.119 -8.273 -14.740 1.00 92.88 198 ILE A CA 1
ATOM 1541 C C . ILE A 1 198 ? 9.365 -7.081 -15.651 1.00 92.88 198 ILE A C 1
ATOM 1543 O O . ILE A 1 198 ? 9.905 -6.069 -15.209 1.00 92.88 198 ILE A O 1
ATOM 1547 N N . THR A 1 199 ? 8.957 -7.182 -16.910 1.00 93.06 199 THR A N 1
ATOM 1548 C CA . THR A 1 199 ? 9.058 -6.082 -17.871 1.00 93.06 199 THR A CA 1
ATOM 1549 C C . THR A 1 199 ? 7.725 -5.357 -17.947 1.00 93.06 199 THR A C 1
ATOM 1551 O O . THR A 1 199 ? 6.730 -5.937 -18.366 1.00 93.06 199 THR A O 1
ATOM 1554 N N . ILE A 1 200 ? 7.703 -4.084 -17.563 1.00 93.88 200 ILE A N 1
ATOM 1555 C CA . ILE A 1 200 ? 6.519 -3.225 -17.505 1.00 93.88 200 ILE A CA 1
ATOM 1556 C C . ILE A 1 200 ? 6.583 -2.190 -18.630 1.00 93.88 200 ILE A C 1
ATOM 1558 O O . ILE A 1 200 ? 7.621 -1.552 -18.826 1.00 93.88 200 ILE A O 1
ATOM 1562 N N . LYS A 1 201 ? 5.477 -1.997 -19.359 1.00 92.44 201 LYS A N 1
ATOM 1563 C CA . LYS A 1 201 ? 5.362 -1.021 -20.460 1.00 92.44 201 LYS A CA 1
ATOM 1564 C C . LYS A 1 201 ? 3.998 -0.321 -20.443 1.00 92.44 201 LYS A C 1
ATOM 1566 O O . LYS A 1 201 ? 3.014 -0.961 -20.069 1.00 92.44 201 LYS A O 1
ATOM 1571 N N . PRO A 1 202 ? 3.896 0.944 -20.886 1.00 90.38 202 PRO A N 1
ATOM 1572 C CA . PRO A 1 202 ? 2.604 1.571 -21.141 1.00 90.38 202 PRO A CA 1
ATOM 1573 C C . PRO A 1 202 ? 1.809 0.813 -22.202 1.00 90.38 202 PRO A C 1
ATOM 1575 O O . PRO A 1 202 ? 2.376 0.338 -23.189 1.00 90.38 202 PRO A O 1
ATOM 1578 N N . ILE A 1 203 ? 0.495 0.719 -22.013 1.00 86.00 203 ILE A N 1
ATOM 1579 C CA . ILE A 1 203 ? -0.406 0.185 -23.034 1.00 86.00 203 ILE A CA 1
ATOM 1580 C C . ILE A 1 203 ? -0.669 1.299 -24.058 1.00 86.00 203 ILE A C 1
ATOM 1582 O O . ILE A 1 203 ? -1.128 2.380 -23.668 1.00 86.00 203 ILE A O 1
ATOM 1586 N N . PRO A 1 204 ? -0.393 1.082 -25.358 1.00 78.50 204 PRO A N 1
ATOM 1587 C CA . PRO A 1 204 ? -0.686 2.069 -26.388 1.00 78.50 204 PRO A CA 1
ATOM 1588 C C . PRO A 1 204 ? -2.183 2.418 -26.423 1.00 78.50 204 PRO A C 1
ATOM 1590 O O . PRO A 1 204 ? -3.027 1.530 -26.270 1.00 78.50 204 PRO A O 1
ATOM 1593 N N . PRO A 1 205 ? -2.554 3.689 -26.661 1.00 68.75 205 PRO A N 1
ATOM 1594 C CA . PRO A 1 205 ? -3.957 4.070 -26.768 1.00 68.75 205 PRO A CA 1
ATOM 1595 C C . PRO A 1 205 ? -4.634 3.304 -27.918 1.00 68.75 205 PRO A C 1
ATOM 1597 O O . PRO A 1 205 ? -4.266 3.465 -29.080 1.00 68.75 205 PRO A O 1
ATOM 1600 N N . GLY A 1 206 ? -5.626 2.472 -27.580 1.00 64.44 206 GLY A N 1
ATOM 1601 C CA . GLY A 1 206 ? -6.395 1.652 -28.528 1.00 64.44 206 GLY A CA 1
ATOM 1602 C C . GLY A 1 206 ? -6.126 0.144 -28.465 1.00 64.44 206 GLY A C 1
ATOM 1603 O O . GLY A 1 206 ? -6.818 -0.613 -29.144 1.00 64.44 206 GLY A O 1
ATOM 1604 N N . GLU A 1 207 ? -5.178 -0.311 -27.644 1.00 62.75 207 GLU A N 1
ATOM 1605 C CA . GLU A 1 207 ? -4.882 -1.732 -27.447 1.00 62.75 207 GLU A CA 1
ATOM 1606 C C . GLU A 1 207 ? -5.434 -2.205 -26.089 1.00 62.75 207 GLU A C 1
ATOM 1608 O O . GLU A 1 207 ? -5.187 -1.590 -25.058 1.00 62.75 207 GLU A O 1
ATOM 1613 N N . THR A 1 208 ? -6.232 -3.276 -26.061 1.00 56.78 208 THR A N 1
ATOM 1614 C CA . THR A 1 208 ? -6.683 -3.911 -24.805 1.00 56.78 208 THR A CA 1
ATOM 1615 C C . THR A 1 208 ? -5.660 -4.932 -24.317 1.00 56.78 208 THR A C 1
ATOM 1617 O O . THR A 1 208 ? -5.106 -5.679 -25.126 1.00 56.78 208 THR A O 1
ATOM 1620 N N . THR A 1 209 ? -5.466 -5.005 -22.996 1.00 53.72 209 THR A N 1
ATOM 1621 C CA . THR A 1 209 ? -4.552 -5.926 -22.302 1.00 53.72 209 THR A CA 1
ATOM 1622 C C . THR A 1 209 ? -4.652 -7.360 -22.834 1.00 53.72 209 THR A C 1
ATOM 1624 O O . THR A 1 209 ? -5.622 -8.080 -22.602 1.00 53.72 209 THR A O 1
ATOM 1627 N N . ARG A 1 210 ? -3.614 -7.822 -23.540 1.00 49.91 210 ARG A N 1
ATOM 1628 C CA . ARG A 1 210 ? -3.433 -9.242 -23.868 1.00 49.91 210 ARG A CA 1
ATOM 1629 C C . ARG A 1 210 ? -2.453 -9.838 -22.873 1.00 49.91 210 ARG A C 1
ATOM 1631 O O . ARG A 1 210 ? -1.257 -9.879 -23.133 1.00 49.91 210 ARG A O 1
ATOM 1638 N N . ARG A 1 211 ? -2.946 -10.298 -21.723 1.00 55.75 211 ARG A N 1
ATOM 1639 C CA . ARG A 1 211 ? -2.099 -11.046 -20.786 1.00 55.75 211 ARG A CA 1
ATOM 1640 C C . ARG A 1 211 ? -2.059 -12.528 -21.166 1.00 55.75 211 ARG A C 1
ATOM 1642 O O . ARG A 1 211 ? -3.122 -13.136 -21.321 1.00 55.75 211 ARG A O 1
ATOM 1649 N N . PRO A 1 212 ? -0.872 -13.142 -21.304 1.00 43.16 212 PRO A N 1
ATOM 1650 C CA . PRO A 1 212 ? -0.775 -14.587 -21.410 1.00 43.16 212 PRO A CA 1
ATOM 1651 C C . PRO A 1 212 ? -1.247 -15.219 -20.094 1.00 43.16 212 PRO A C 1
ATOM 1653 O O . PRO A 1 212 ? -0.806 -14.857 -19.006 1.00 43.16 212 PRO A O 1
ATOM 1656 N N . VAL A 1 213 ? -2.181 -16.167 -20.195 1.00 41.31 213 VAL A N 1
ATOM 1657 C CA . VAL A 1 213 ? -2.676 -16.962 -19.064 1.00 41.31 213 VAL A CA 1
ATOM 1658 C C . VAL A 1 213 ? -1.483 -17.622 -18.370 1.00 41.31 213 VAL A C 1
ATOM 1660 O O . VAL A 1 213 ? -0.753 -18.390 -19.004 1.00 41.31 213 VAL A O 1
ATOM 1663 N N . ARG A 1 214 ? -1.289 -17.328 -17.075 1.00 44.31 214 ARG A N 1
ATOM 1664 C CA . ARG A 1 214 ? -0.254 -17.951 -16.235 1.00 44.31 214 ARG A CA 1
ATOM 1665 C C . ARG A 1 214 ? -0.351 -19.470 -16.373 1.00 44.31 214 ARG A C 1
ATOM 1667 O O . ARG A 1 214 ? -1.319 -20.079 -15.916 1.00 44.31 214 ARG A O 1
ATOM 1674 N N . ARG A 1 215 ? 0.636 -20.096 -17.023 1.00 34.38 215 ARG A N 1
ATOM 1675 C CA . ARG A 1 215 ? 0.697 -21.559 -17.105 1.00 34.38 215 ARG A CA 1
ATOM 1676 C C . ARG A 1 215 ? 0.977 -22.101 -15.700 1.00 34.38 215 ARG A C 1
ATOM 1678 O O . ARG A 1 215 ? 1.945 -21.658 -15.078 1.00 34.38 215 ARG A O 1
ATOM 1685 N N . PRO A 1 216 ? 0.175 -23.045 -15.178 1.00 32.47 216 PRO A N 1
ATOM 1686 C CA . PRO A 1 216 ? 0.482 -23.673 -13.904 1.00 32.47 216 PRO A CA 1
ATOM 1687 C C . PRO A 1 216 ? 1.849 -24.359 -14.000 1.00 32.47 216 PRO A C 1
ATOM 1689 O O . PRO A 1 216 ? 2.115 -25.105 -14.945 1.00 32.47 216 PRO A O 1
ATOM 1692 N N . ARG A 1 217 ? 2.728 -24.076 -13.030 1.00 39.09 217 ARG A N 1
ATOM 1693 C CA . ARG A 1 217 ? 4.045 -24.712 -12.901 1.00 39.09 217 ARG A CA 1
ATOM 1694 C C . ARG A 1 217 ? 3.845 -26.221 -12.766 1.00 39.09 217 ARG A C 1
ATOM 1696 O O . ARG A 1 217 ? 3.509 -26.704 -11.686 1.00 39.09 217 ARG A O 1
ATOM 1703 N N . SER A 1 218 ? 4.064 -26.967 -13.848 1.00 37.81 218 SER A N 1
ATOM 1704 C CA . SER A 1 218 ? 4.118 -28.425 -13.805 1.00 37.81 218 SER A CA 1
ATOM 1705 C C . SER A 1 218 ? 5.247 -28.828 -12.859 1.00 37.81 218 SER A C 1
ATOM 1707 O O . SER A 1 218 ? 6.424 -28.677 -13.189 1.00 37.81 218 SER A O 1
ATOM 1709 N N . HIS A 1 219 ? 4.895 -29.304 -11.667 1.00 37.62 219 HIS A N 1
ATOM 1710 C CA . HIS A 1 219 ? 5.843 -29.954 -10.777 1.00 37.62 219 HIS A CA 1
ATOM 1711 C C . HIS A 1 219 ? 6.329 -31.224 -11.483 1.00 37.62 219 HIS A C 1
ATOM 1713 O O . HIS A 1 219 ? 5.594 -32.205 -11.583 1.00 37.62 219 HIS A O 1
ATOM 1719 N N . ARG A 1 220 ? 7.559 -31.205 -12.010 1.00 37.31 220 ARG A N 1
ATOM 1720 C CA . ARG A 1 220 ? 8.271 -32.438 -12.358 1.00 37.31 220 ARG A CA 1
ATOM 1721 C C . ARG A 1 220 ? 8.591 -33.147 -11.048 1.00 37.31 220 ARG A C 1
ATOM 1723 O O . ARG A 1 220 ? 9.578 -32.837 -10.391 1.00 37.31 220 ARG A O 1
ATOM 1730 N N . CYS A 1 221 ? 7.727 -34.078 -10.660 1.00 35.09 221 CYS A N 1
ATOM 1731 C CA . CYS A 1 221 ? 8.041 -35.070 -9.647 1.00 35.09 221 CYS A CA 1
ATOM 1732 C C . CYS A 1 221 ? 9.042 -36.051 -10.273 1.00 35.09 221 CYS A C 1
ATOM 1734 O O . CYS A 1 221 ? 8.677 -36.902 -11.082 1.00 35.09 221 CYS A O 1
ATOM 1736 N N . GLY A 1 222 ? 10.327 -35.856 -9.979 1.00 36.53 222 GLY A N 1
ATOM 1737 C CA . GLY A 1 222 ? 11.376 -36.814 -10.302 1.00 36.53 222 GLY A CA 1
ATOM 1738 C C . GLY A 1 222 ? 11.322 -37.979 -9.321 1.00 36.53 222 GLY A C 1
ATOM 1739 O O . GLY A 1 222 ? 12.042 -37.977 -8.328 1.00 36.53 222 GLY A O 1
ATOM 1740 N N . CYS A 1 223 ? 10.471 -38.968 -9.587 1.00 36.81 223 CYS A N 1
ATOM 1741 C CA . CYS A 1 223 ? 10.617 -40.288 -8.983 1.00 36.81 223 CYS A CA 1
ATOM 1742 C C . CYS A 1 223 ? 11.752 -41.015 -9.710 1.00 36.81 223 CYS A C 1
ATOM 1744 O O . CYS A 1 223 ? 11.553 -41.578 -10.782 1.00 36.81 223 CYS A O 1
ATOM 1746 N N . SER A 1 224 ? 12.950 -40.974 -9.129 1.00 40.16 224 SER A N 1
ATOM 1747 C CA . SER A 1 224 ? 14.019 -41.906 -9.477 1.00 40.16 224 SER A CA 1
ATOM 1748 C C . SER A 1 224 ? 13.766 -43.195 -8.695 1.00 40.16 224 SER A C 1
ATOM 1750 O O . SER A 1 224 ? 14.071 -43.272 -7.506 1.00 40.16 224 SER A O 1
ATOM 1752 N N . CYS A 1 225 ? 13.143 -44.181 -9.339 1.00 43.56 225 CYS A N 1
ATOM 1753 C CA . CYS A 1 225 ? 13.104 -45.548 -8.827 1.00 43.56 225 CYS A CA 1
ATOM 1754 C C . CYS A 1 225 ? 14.493 -46.175 -9.006 1.00 43.56 225 CYS A C 1
ATOM 1756 O O . CYS A 1 225 ? 15.061 -46.118 -10.094 1.00 43.56 225 CYS A O 1
ATOM 1758 N N . MET A 1 226 ? 15.033 -46.705 -7.908 1.00 40.50 226 MET A N 1
ATOM 1759 C CA . MET A 1 226 ? 16.200 -47.585 -7.884 1.00 40.50 226 MET A CA 1
ATOM 1760 C C . MET A 1 226 ? 15.849 -48.924 -8.537 1.00 40.50 226 MET A C 1
ATOM 1762 O O . MET A 1 226 ? 14.809 -49.495 -8.206 1.00 40.50 226 MET A O 1
ATOM 1766 N N . GLU A 1 227 ? 16.753 -49.428 -9.370 1.00 46.66 227 GLU A N 1
ATOM 1767 C CA . GLU A 1 227 ? 17.038 -50.858 -9.539 1.00 46.66 227 GLU A CA 1
ATOM 1768 C C . GLU A 1 227 ? 18.549 -51.062 -9.400 1.00 46.66 227 GLU A C 1
ATOM 1770 O O . GLU A 1 227 ? 19.303 -50.178 -9.877 1.00 46.66 227 GLU A O 1
#

Sequence (227 aa):
MKIASYVDEQGCPAGFYSDGVVRIYAKKQEDWEAMAEIPLRLQTDMGLGELNVVFKQMVSLLGDCRIFVVGELRGVPCAILDSMGFSLWKAGLVPIQEQLPYLARQIETSLAMNADFALSPEPVGNPAAGIYHFDLGRALKSNGRLNSRQLLLPFLESASFKELTVLCDHCPRWLDEELDRLNLQSDEGQWDETGLAITIKPIPPGETTRRPVRRPRSHRCGCSCME

Foldseek 3Di:
DKEWAWADPQQFFDDQQDATWIWIWDDDPPAIDGPDTHGQHDHPPDDLVRLLVSVVVVVVVCPPAQEYEHCDCDDSNNVSSVLQRHDYHHDHGHRVRVCVVVVVVVVVVLLVVLVPPPQAWDADPDVVQQETEGELVVSCVVPVSDDSSSNVVVVLQVLRGAKYKYKDQDDRSNVVVVCVVSQKDWDWDDPDPRIIIIMIGHDPPPDDDDDDDPDPPPPPPPPPDDD

InterPro domains:
  IPR014287 Nitrogenase iron-iron, accessory protein AnfO [PF09582] (2-187)

Radius of gyration: 20.33 Å; chains: 1; bounding box: 40×73×51 Å

Organism: NCBI:txid1184151